Protein AF-A0A1B6JGE8-F1 (afdb_monomer_lite)

Organism: NCBI:txid320908

InterPro domains:
  IPR001478 PDZ domain [PF00595] (40-117)
  IPR001478 PDZ domain [PF00595] (139-219)
  IPR001478 PDZ domain [PS50106] (39-121)
  IPR001478 PDZ domain [PS50106] (138-220)
  IPR001478 PDZ domain [SM00228] (48-121)
  IPR001478 PDZ domain [SM00228] (146-220)
  IPR036034 PDZ superfamily [G3DSA:2.30.42.10] (29-122)
  IPR036034 PDZ superfamily [G3DSA:2.30.42.10] (123-220)
  IPR036034 PDZ superfamily [SSF50156] (35-120)
  IPR036034 PDZ superfamily [SSF50156] (131-219)
  IPR051342 PDZ domain-containing scaffold protein [PTHR19964] (1-126)

Radius of gyration: 23.62 Å; chains: 1; bounding box: 54×42×68 Å

Secondary structure (DSSP, 8-state):
-HHHHHHHHHTS-S---------TTSHHHHHHHTEEEEEEEEEEPTT---SEEEEE-TTSS-EEEEEE-TTSHHHHH----TT-EEEEETTEE-TT--HHHHHHHHHH--EEEEEEEEEEPP-------S--SSSEEEEEEE-BTTBSSEEEEEEEEETTEEEEEEEEEE-TTSHHHHTT--TTPEEEEETTEE-TT-BHHHHHHHHHH--SEEEEEEE-

Foldseek 3Di:
DVVVVVVVVVPDPPDDDDDDPDPPPPVPPVQQVQWDKDKDKFFADPPDAQQWDWDADPPFFWIFTQDGHCVGRRNVVVPHAGGKTFQDKPPHGRRRPDPVVVVVRRVPDHGIIMTMITDGDDPDDDDDDDDPRDQKDKFKFFADPVGQQWDWDAADPGPVHHDAIFTQDGHCPGRCVVRPHDGGKGWQDKPNHGRHRGGPVRNVVSSVPDHGMIMTIIHD

pLDDT: mean 77.88, std 16.04, range [32.09, 95.25]

Structure (mmCIF, N/CA/C/O backbone):
data_AF-A0A1B6JGE8-F1
#
_entry.id   AF-A0A1B6JGE8-F1
#
loop_
_atom_site.group_PDB
_atom_site.id
_atom_site.type_symbol
_atom_site.label_atom_id
_atom_site.label_alt_id
_atom_site.label_comp_id
_atom_site.label_asym_id
_atom_site.label_entity_id
_atom_site.label_seq_id
_atom_site.pdbx_PDB_ins_code
_atom_site.Cartn_x
_atom_site.Cartn_y
_atom_site.Cartn_z
_atom_site.occupancy
_atom_site.B_iso_or_equiv
_atom_site.auth_seq_id
_atom_site.auth_comp_id
_atom_site.auth_asym_id
_atom_site.auth_atom_id
_atom_site.pdbx_PDB_model_num
ATOM 1 N N . THR A 1 1 ? 14.316 -10.395 33.442 1.00 53.94 1 THR A N 1
ATOM 2 C CA . THR A 1 1 ? 12.848 -10.277 33.586 1.00 53.94 1 THR A CA 1
ATOM 3 C C . THR A 1 1 ? 12.482 -8.812 33.702 1.00 53.94 1 THR A C 1
ATOM 5 O O . THR A 1 1 ? 13.265 -8.050 34.264 1.00 53.94 1 THR A O 1
ATOM 8 N N . HIS A 1 2 ? 11.328 -8.410 33.166 1.00 60.94 2 HIS A N 1
ATOM 9 C CA . HIS A 1 2 ? 10.888 -7.008 33.121 1.00 60.94 2 HIS A CA 1
ATOM 10 C C . HIS A 1 2 ? 10.944 -6.328 34.507 1.00 60.94 2 HIS A C 1
ATOM 12 O O . HIS A 1 2 ? 11.445 -5.216 34.651 1.00 60.94 2 HIS A O 1
ATOM 18 N N . SER A 1 3 ? 10.567 -7.063 35.556 1.00 59.81 3 SER A N 1
ATOM 19 C CA . SER A 1 3 ? 10.553 -6.604 36.950 1.00 59.81 3 SER A CA 1
ATOM 20 C C . SER A 1 3 ? 11.944 -6.314 37.535 1.00 59.81 3 SER A C 1
ATOM 22 O O . SER A 1 3 ? 12.092 -5.372 38.310 1.00 59.81 3 SER A O 1
ATOM 24 N N . LYS A 1 4 ? 12.988 -7.065 37.147 1.00 65.75 4 LYS A N 1
ATOM 25 C CA . LYS A 1 4 ? 14.370 -6.813 37.609 1.00 65.75 4 LYS A CA 1
ATOM 26 C C . LYS A 1 4 ? 14.999 -5.597 36.919 1.00 65.75 4 LYS A C 1
ATOM 28 O O . LYS A 1 4 ? 15.737 -4.856 37.559 1.00 65.75 4 LYS A O 1
ATOM 33 N N . ALA A 1 5 ? 14.678 -5.370 35.644 1.00 61.69 5 ALA A N 1
ATOM 34 C CA . ALA A 1 5 ? 15.184 -4.226 34.885 1.00 61.69 5 ALA A CA 1
ATOM 35 C C . ALA A 1 5 ? 14.628 -2.896 35.419 1.00 61.69 5 ALA A C 1
ATOM 37 O O . ALA A 1 5 ? 15.371 -1.934 35.594 1.00 61.69 5 ALA A O 1
ATOM 38 N N . LEU A 1 6 ? 13.337 -2.869 35.763 1.00 66.81 6 LEU A N 1
ATOM 39 C CA . LEU A 1 6 ? 12.691 -1.683 36.325 1.00 66.81 6 LEU A CA 1
ATOM 40 C C . LEU A 1 6 ? 13.237 -1.327 37.719 1.00 66.81 6 LEU A C 1
ATOM 42 O O . LEU A 1 6 ? 13.432 -0.153 38.029 1.00 66.81 6 LEU A O 1
ATOM 46 N N . ALA A 1 7 ? 13.513 -2.339 38.550 1.00 70.06 7 ALA A N 1
ATOM 47 C CA . ALA A 1 7 ? 14.115 -2.147 39.868 1.00 70.06 7 ALA A CA 1
ATOM 48 C C . ALA A 1 7 ? 15.543 -1.581 39.774 1.00 70.06 7 ALA A C 1
ATOM 50 O O . ALA A 1 7 ? 15.890 -0.683 40.536 1.00 70.06 7 ALA A O 1
ATOM 51 N N . ALA A 1 8 ? 16.337 -2.047 38.805 1.00 67.56 8 ALA A N 1
ATOM 52 C CA . ALA A 1 8 ? 17.687 -1.542 38.570 1.00 67.56 8 ALA A CA 1
ATOM 53 C C . ALA A 1 8 ? 17.689 -0.071 38.114 1.00 67.56 8 ALA A C 1
ATOM 55 O O . ALA A 1 8 ? 18.476 0.722 38.621 1.00 67.56 8 ALA A O 1
ATOM 56 N N . LEU A 1 9 ? 16.761 0.320 37.231 1.00 68.56 9 LEU A N 1
ATOM 57 C CA . LEU A 1 9 ? 16.632 1.704 36.747 1.00 68.56 9 LEU A CA 1
ATOM 58 C C . LEU A 1 9 ? 16.188 2.692 37.836 1.00 68.56 9 LEU A C 1
ATOM 60 O O . LEU A 1 9 ? 16.539 3.868 37.791 1.00 68.56 9 LEU A O 1
ATOM 64 N N . ARG A 1 10 ? 15.432 2.224 38.836 1.00 73.69 10 ARG A N 1
ATOM 65 C CA . ARG A 1 10 ? 15.024 3.048 39.986 1.00 73.69 10 ARG A CA 1
ATOM 66 C C . ARG A 1 10 ? 16.158 3.309 40.980 1.00 73.69 10 ARG A C 1
ATOM 68 O O . ARG A 1 10 ? 16.040 4.232 41.776 1.00 73.69 10 ARG A O 1
ATOM 75 N N . GLN A 1 11 ? 17.224 2.507 40.950 1.00 74.00 11 GLN A N 1
ATOM 76 C CA . GLN A 1 11 ? 18.366 2.620 41.867 1.00 74.00 11 GLN A CA 1
ATOM 77 C C . GLN A 1 11 ? 19.588 3.302 41.235 1.00 74.00 11 GLN A C 1
ATOM 79 O O . GLN A 1 11 ? 20.605 3.481 41.902 1.00 74.00 11 GLN A O 1
ATOM 84 N N . THR A 1 12 ? 19.518 3.693 39.962 1.00 57.28 12 THR A N 1
ATOM 85 C CA . THR A 1 12 ? 20.641 4.339 39.277 1.00 57.28 12 THR A CA 1
ATOM 86 C C . THR A 1 12 ? 20.670 5.860 39.477 1.00 57.28 12 THR A C 1
ATOM 88 O O . THR A 1 12 ? 19.616 6.498 39.469 1.00 57.28 12 THR A O 1
ATOM 91 N N . PRO A 1 13 ? 21.865 6.470 39.609 1.00 70.12 13 PRO A N 1
ATOM 92 C CA . PRO A 1 13 ? 22.012 7.922 39.668 1.00 70.12 13 PRO A CA 1
ATOM 93 C C . PRO A 1 13 ? 21.584 8.583 38.347 1.00 70.12 13 PRO A C 1
ATOM 95 O O . PRO A 1 13 ? 21.507 7.933 37.307 1.00 70.12 13 PRO A O 1
ATOM 98 N N . ALA A 1 14 ? 21.365 9.902 38.368 1.00 66.19 14 ALA A N 1
ATOM 99 C CA . ALA A 1 14 ? 20.808 10.678 37.249 1.00 66.19 14 ALA A CA 1
ATOM 100 C C . ALA A 1 14 ? 21.583 10.588 35.913 1.00 66.19 14 ALA A C 1
ATOM 102 O O . ALA A 1 14 ? 21.073 11.008 34.877 1.00 66.19 14 ALA A O 1
ATOM 103 N N . LYS A 1 15 ? 22.809 10.051 35.914 1.00 46.09 15 LYS A N 1
ATOM 104 C CA . LYS A 1 15 ? 23.598 9.777 34.708 1.00 46.09 15 LYS A CA 1
ATOM 105 C C . LYS A 1 15 ? 24.016 8.311 34.689 1.00 46.09 15 LYS A C 1
ATOM 107 O O . LYS A 1 15 ? 24.770 7.869 35.553 1.00 46.09 15 LYS A O 1
ATOM 112 N N . VAL A 1 16 ? 23.563 7.586 33.669 1.00 66.12 16 VAL A N 1
ATOM 113 C CA . VAL A 1 16 ? 23.874 6.168 33.458 1.00 66.12 16 VAL A CA 1
ATOM 114 C C . VAL A 1 16 ? 24.552 6.003 32.106 1.00 66.12 16 VAL A C 1
ATOM 116 O O . VAL A 1 16 ? 24.084 6.532 31.099 1.00 66.12 16 VAL A O 1
ATOM 119 N N . LYS A 1 17 ? 25.657 5.256 32.071 1.00 51.69 17 LYS A N 1
ATOM 120 C CA . LYS A 1 17 ? 26.325 4.865 30.828 1.00 51.69 17 LYS A CA 1
ATOM 121 C C . LYS A 1 17 ? 25.759 3.516 30.387 1.00 51.69 17 LYS A C 1
ATOM 123 O O . LYS A 1 17 ? 26.137 2.485 30.933 1.00 51.69 17 LYS A O 1
ATOM 128 N N . MET A 1 18 ? 24.825 3.529 29.437 1.00 54.34 18 MET A N 1
ATOM 129 C CA . MET A 1 18 ? 24.300 2.300 28.836 1.00 54.34 18 MET A CA 1
ATOM 130 C C . MET A 1 18 ? 25.168 1.861 27.658 1.00 54.34 18 MET A C 1
ATOM 132 O O . MET A 1 18 ? 25.441 2.644 26.751 1.00 54.34 18 MET A O 1
ATOM 136 N N . VAL A 1 19 ? 25.562 0.589 27.663 1.00 51.12 19 VAL A N 1
ATOM 137 C CA . VAL A 1 19 ? 26.140 -0.089 26.501 1.00 51.12 19 VAL A CA 1
ATOM 138 C C . VAL A 1 19 ? 25.013 -0.879 25.853 1.00 51.12 19 VAL A C 1
ATOM 140 O O . VAL A 1 19 ? 24.564 -1.890 26.388 1.00 51.12 19 VAL A O 1
ATOM 143 N N . VAL A 1 20 ? 24.513 -0.379 24.725 1.00 58.69 20 VAL A N 1
ATOM 144 C CA . VAL A 1 20 ? 23.512 -1.090 23.927 1.00 58.69 20 VAL A CA 1
ATOM 145 C C . VAL A 1 20 ? 24.257 -2.081 23.042 1.00 58.69 20 VAL A C 1
ATOM 147 O O . VAL A 1 20 ? 24.809 -1.699 22.013 1.00 58.69 20 VAL A O 1
ATOM 150 N N . LEU A 1 21 ? 24.289 -3.347 23.455 1.00 42.44 21 LEU A N 1
ATOM 151 C CA . LEU A 1 21 ? 24.678 -4.452 22.583 1.00 42.44 21 LEU A CA 1
ATOM 152 C C . LEU A 1 21 ? 23.560 -4.648 21.557 1.00 42.44 21 LEU A C 1
ATOM 154 O O . LEU A 1 21 ? 22.501 -5.187 21.875 1.00 42.44 21 LEU A O 1
ATOM 158 N N . ARG A 1 22 ? 23.779 -4.143 20.342 1.00 50.03 22 ARG A N 1
ATOM 159 C CA . ARG A 1 22 ? 22.967 -4.510 19.184 1.00 50.03 22 ARG A CA 1
ATOM 160 C C . ARG A 1 22 ? 23.601 -5.749 18.591 1.00 50.03 22 ARG A C 1
ATOM 162 O O . ARG A 1 22 ? 24.739 -5.705 18.139 1.00 50.03 22 ARG A O 1
ATOM 169 N N . ASP A 1 23 ? 22.873 -6.847 18.655 1.00 41.19 23 ASP A N 1
ATOM 170 C CA . ASP A 1 23 ? 23.239 -8.049 17.934 1.00 41.19 23 ASP A CA 1
ATOM 171 C C . ASP A 1 23 ? 22.874 -7.829 16.460 1.00 41.19 23 ASP A C 1
ATOM 173 O O . ASP A 1 23 ? 21.707 -7.925 16.076 1.00 41.19 23 ASP A O 1
ATOM 177 N N . GLU A 1 24 ? 23.849 -7.425 15.643 1.00 46.41 24 GLU A N 1
ATOM 178 C CA . GLU A 1 24 ? 23.640 -7.165 14.210 1.00 46.41 24 GLU A CA 1
ATOM 179 C C . GLU A 1 24 ? 23.421 -8.458 13.393 1.00 46.41 24 GLU A C 1
ATOM 181 O O . GLU A 1 24 ? 23.182 -8.391 12.191 1.00 46.41 24 GLU A O 1
ATOM 186 N N . GLY A 1 25 ? 23.437 -9.639 14.030 1.00 37.03 25 GLY A N 1
ATOM 187 C CA . GLY A 1 25 ? 23.306 -10.939 13.363 1.00 37.03 25 GLY A CA 1
ATOM 188 C C . GLY A 1 25 ? 21.910 -11.577 13.350 1.00 37.03 25 GLY A C 1
ATOM 189 O O . GLY A 1 25 ? 21.714 -12.560 12.642 1.00 37.03 25 GLY A O 1
ATOM 190 N N . VAL A 1 26 ? 20.923 -11.067 14.101 1.00 40.72 26 VAL A N 1
ATOM 191 C CA . VAL A 1 26 ? 19.652 -11.803 14.341 1.00 40.72 26 VAL A CA 1
ATOM 192 C C . VAL A 1 26 ? 18.458 -11.273 13.529 1.00 40.72 26 VAL A C 1
ATOM 194 O O . VAL A 1 26 ? 17.380 -11.868 13.548 1.00 40.72 26 VAL A O 1
ATOM 197 N N . VAL A 1 27 ? 18.624 -10.187 12.767 1.00 43.84 27 VAL A N 1
ATOM 198 C CA . VAL A 1 27 ? 17.518 -9.617 11.974 1.00 43.84 27 VAL A CA 1
ATOM 199 C C . VAL A 1 27 ? 17.301 -10.363 10.648 1.00 43.84 27 VAL A C 1
ATOM 201 O O . VAL A 1 27 ? 16.153 -10.532 10.254 1.00 43.84 27 VAL A O 1
ATOM 204 N N . SER A 1 28 ? 18.342 -10.891 9.988 1.00 45.75 28 SER A N 1
ATOM 205 C CA . SER A 1 28 ? 18.167 -11.487 8.647 1.00 45.75 28 SER A CA 1
ATOM 206 C C . SER A 1 28 ? 17.596 -12.913 8.649 1.00 45.75 28 SER A C 1
ATOM 208 O O . SER A 1 28 ? 16.862 -13.271 7.732 1.00 45.75 28 SER A O 1
ATOM 210 N N . GLY A 1 29 ? 17.869 -13.720 9.681 1.00 42.78 29 GLY A N 1
ATOM 211 C CA . GLY A 1 29 ? 17.443 -15.128 9.717 1.00 42.78 29 GLY A CA 1
ATOM 212 C C . GLY A 1 29 ? 15.940 -15.332 9.941 1.00 42.78 29 GLY A C 1
ATOM 213 O O . GLY A 1 29 ? 15.358 -16.266 9.403 1.00 42.78 29 GLY A O 1
ATOM 214 N N . LYS A 1 30 ? 15.284 -14.435 10.689 1.00 47.25 30 LYS A N 1
ATOM 215 C CA . LYS A 1 30 ? 13.844 -14.551 10.985 1.00 47.25 30 LYS A CA 1
ATOM 216 C C . LYS A 1 30 ? 12.950 -14.136 9.817 1.00 47.25 30 LYS A C 1
ATOM 218 O O . LYS A 1 30 ? 11.818 -14.597 9.737 1.00 47.25 30 LYS A O 1
ATOM 223 N N . GLU A 1 31 ? 13.430 -13.264 8.932 1.00 50.84 31 GLU A N 1
ATOM 224 C CA . GLU A 1 31 ? 12.660 -12.814 7.768 1.00 50.84 31 GLU A CA 1
ATOM 225 C C . GLU A 1 31 ? 12.638 -13.875 6.653 1.00 50.84 31 GLU A C 1
ATOM 227 O O . GLU A 1 31 ? 11.588 -14.076 6.050 1.00 50.84 31 GLU A O 1
ATOM 232 N N . GLU A 1 32 ? 13.730 -14.619 6.423 1.00 51.19 32 GLU A N 1
ATOM 233 C CA . GLU A 1 32 ? 13.754 -15.701 5.419 1.00 51.19 32 GLU A CA 1
ATOM 234 C C . GLU A 1 32 ? 12.855 -16.891 5.790 1.00 51.19 32 GLU A C 1
ATOM 236 O O . GLU A 1 32 ? 12.255 -17.495 4.905 1.00 51.19 32 GLU A O 1
ATOM 241 N N . GLU A 1 33 ? 12.698 -17.213 7.078 1.00 55.34 33 GLU A N 1
ATOM 242 C CA . GLU A 1 33 ? 11.792 -18.288 7.524 1.00 55.34 33 GLU A CA 1
ATOM 243 C C . GLU A 1 33 ? 10.313 -17.968 7.239 1.00 55.34 33 GLU A C 1
ATOM 245 O O . GLU A 1 33 ? 9.505 -18.865 6.961 1.00 55.34 33 GLU A O 1
ATOM 250 N N . LEU A 1 34 ? 9.971 -16.678 7.256 1.00 64.00 34 LEU A N 1
ATOM 251 C CA . LEU A 1 34 ? 8.634 -16.153 6.982 1.00 64.00 34 LEU A CA 1
ATOM 252 C C . LEU A 1 34 ? 8.374 -15.930 5.488 1.00 64.00 34 LEU A C 1
ATOM 254 O O . LEU A 1 34 ? 7.259 -15.561 5.127 1.00 64.00 34 LEU A O 1
ATOM 258 N N . MET A 1 35 ? 9.365 -16.141 4.619 1.00 72.19 35 MET A N 1
ATOM 259 C CA . MET A 1 35 ? 9.207 -16.004 3.175 1.00 72.19 35 MET A CA 1
ATOM 260 C C . MET A 1 35 ? 9.105 -17.364 2.488 1.00 72.19 35 MET A C 1
ATOM 262 O O . MET A 1 35 ? 9.797 -18.323 2.832 1.00 72.19 35 MET A O 1
ATOM 266 N N . ASP A 1 36 ? 8.257 -17.429 1.472 1.00 81.81 36 ASP A N 1
ATOM 267 C CA . ASP A 1 36 ? 8.361 -18.417 0.415 1.00 81.81 36 ASP A CA 1
ATOM 268 C C . ASP A 1 36 ? 9.426 -17.946 -0.567 1.00 81.81 36 ASP A C 1
ATOM 270 O O . ASP A 1 36 ? 9.305 -16.909 -1.229 1.00 81.81 36 ASP A O 1
ATOM 274 N N . ILE A 1 37 ? 10.514 -18.708 -0.614 1.00 86.31 37 ILE A N 1
ATOM 275 C CA . ILE A 1 37 ? 11.652 -18.439 -1.479 1.00 86.31 37 ILE A CA 1
ATOM 276 C C . ILE A 1 37 ? 11.429 -19.145 -2.811 1.00 86.31 37 ILE A C 1
ATOM 278 O O . ILE A 1 37 ? 11.180 -20.350 -2.845 1.00 86.31 37 ILE A O 1
ATOM 282 N N . MET A 1 38 ? 11.581 -18.412 -3.910 1.00 88.88 38 MET A N 1
ATOM 283 C CA . MET A 1 38 ? 11.531 -18.981 -5.254 1.00 88.88 38 MET A CA 1
ATOM 284 C C . MET A 1 38 ? 12.723 -18.546 -6.094 1.00 88.88 38 MET A C 1
ATOM 286 O O . MET A 1 38 ? 13.249 -17.442 -5.943 1.00 88.88 38 MET A O 1
ATOM 290 N N . GLU A 1 39 ? 13.122 -19.414 -7.017 1.00 92.38 39 GLU A N 1
ATOM 291 C CA . GLU A 1 39 ? 14.104 -19.097 -8.045 1.00 92.38 39 GLU A CA 1
ATOM 292 C C . GLU A 1 39 ? 13.440 -19.106 -9.417 1.00 92.38 39 GLU A C 1
ATOM 294 O O . GLU A 1 39 ? 12.697 -20.022 -9.784 1.00 92.38 39 GLU A O 1
ATOM 299 N N . VAL A 1 40 ? 13.703 -18.052 -10.178 1.00 92.25 40 VAL A N 1
ATOM 300 C CA . VAL A 1 40 ? 13.170 -17.858 -11.522 1.00 92.25 40 VAL A CA 1
ATOM 301 C C . VAL A 1 40 ? 14.309 -17.594 -12.487 1.00 92.25 40 VAL A C 1
ATOM 303 O O . VAL A 1 40 ? 15.353 -17.052 -12.127 1.00 92.25 40 VAL A O 1
ATOM 306 N N . GLU A 1 41 ? 14.097 -17.970 -13.737 1.00 94.56 41 GLU A N 1
ATOM 307 C CA . GLU A 1 41 ? 15.054 -17.750 -14.804 1.00 94.56 41 GLU A CA 1
ATOM 308 C C . GLU A 1 41 ? 14.357 -17.021 -15.943 1.00 94.56 41 GLU A C 1
ATOM 310 O O . GLU A 1 41 ? 13.400 -17.524 -16.527 1.00 94.56 41 GLU A O 1
ATOM 315 N N . LEU A 1 42 ? 14.841 -15.825 -16.255 1.00 91.69 42 LEU A N 1
ATOM 316 C CA . LEU A 1 42 ? 14.280 -14.962 -17.282 1.00 91.69 42 LEU A CA 1
ATOM 317 C C . LEU A 1 42 ? 15.300 -14.757 -18.396 1.00 91.69 42 LEU A C 1
ATOM 319 O O . LEU A 1 42 ? 16.481 -14.538 -18.145 1.00 91.69 42 LEU A O 1
ATOM 323 N N . THR A 1 43 ? 14.846 -14.760 -19.648 1.00 92.12 43 THR A N 1
ATOM 324 C CA . THR A 1 43 ? 15.710 -14.408 -20.785 1.00 92.12 43 THR A CA 1
ATOM 325 C C . THR A 1 43 ? 15.514 -12.943 -21.157 1.00 92.12 43 THR A C 1
ATOM 327 O O . THR A 1 43 ? 14.497 -12.552 -21.740 1.00 92.12 43 THR A O 1
ATOM 330 N N . LYS A 1 44 ? 16.501 -12.107 -20.831 1.00 88.69 44 LYS A N 1
ATOM 331 C CA . LYS A 1 44 ? 16.519 -10.690 -21.198 1.00 88.69 44 LYS A CA 1
ATOM 332 C C . LYS A 1 44 ? 16.814 -10.548 -22.689 1.00 88.69 44 LYS A C 1
ATOM 334 O O . LYS A 1 44 ? 17.884 -10.924 -23.169 1.00 88.69 44 LYS A O 1
ATOM 339 N N . LYS A 1 45 ? 15.854 -9.987 -23.425 1.00 85.94 45 LYS A N 1
ATOM 340 C CA . LYS A 1 45 ? 15.989 -9.732 -24.864 1.00 85.94 45 LYS A CA 1
ATOM 341 C C . LYS A 1 45 ? 16.909 -8.520 -25.101 1.00 85.94 45 LYS A C 1
ATOM 343 O O . LYS A 1 45 ? 16.793 -7.542 -24.360 1.00 85.94 45 LYS A O 1
ATOM 348 N N . PRO A 1 46 ? 17.783 -8.534 -26.125 1.00 84.38 46 PRO A N 1
ATOM 349 C CA . PRO A 1 46 ? 18.630 -7.387 -26.455 1.00 84.38 46 PRO A CA 1
ATOM 350 C C . PRO A 1 46 ? 17.812 -6.101 -26.621 1.00 84.38 46 PRO A C 1
ATOM 352 O O . PRO A 1 46 ? 16.750 -6.112 -27.242 1.00 84.38 46 PRO A O 1
ATOM 355 N N . GLY A 1 47 ? 18.279 -5.000 -26.028 1.00 80.44 47 GLY A N 1
ATOM 356 C CA . GLY A 1 47 ? 17.598 -3.699 -26.082 1.00 80.44 47 GLY A CA 1
ATOM 357 C C . GLY A 1 47 ? 16.290 -3.601 -25.284 1.00 80.44 47 GLY A C 1
ATOM 358 O O . GLY A 1 47 ? 15.687 -2.531 -25.258 1.00 80.44 47 GLY A O 1
ATOM 359 N N . LYS A 1 48 ? 15.846 -4.672 -24.610 1.00 83.06 48 LYS A N 1
ATOM 360 C CA . LYS A 1 48 ? 14.672 -4.656 -23.727 1.00 83.06 48 LYS A CA 1
ATOM 361 C C . LYS A 1 48 ? 15.063 -4.942 -22.276 1.00 83.06 48 LYS A C 1
ATOM 363 O O . LYS A 1 48 ? 15.995 -5.690 -21.985 1.00 83.06 48 LYS A O 1
ATOM 368 N N . GLY A 1 49 ? 14.332 -4.327 -21.350 1.00 86.06 49 GLY A N 1
ATOM 369 C CA . GLY A 1 49 ? 14.404 -4.671 -19.932 1.00 86.06 49 GLY A CA 1
ATOM 370 C C . GLY A 1 49 ? 13.736 -6.017 -19.639 1.00 86.06 49 GLY A C 1
ATOM 371 O O . GLY A 1 49 ? 13.118 -6.627 -20.510 1.00 86.06 49 GLY A O 1
ATOM 372 N N . LEU A 1 50 ? 13.810 -6.454 -18.383 1.00 87.62 50 LEU A N 1
ATOM 373 C CA . LEU A 1 50 ? 13.103 -7.651 -17.912 1.00 87.62 50 LEU A CA 1
ATOM 374 C C . LEU A 1 50 ? 11.580 -7.444 -17.816 1.00 87.62 50 LEU A C 1
ATOM 376 O O . LEU A 1 50 ? 10.847 -8.414 -17.678 1.00 87.62 50 LEU A O 1
ATOM 380 N N . GLY A 1 51 ? 11.090 -6.206 -17.945 1.00 88.06 51 GLY A N 1
ATOM 381 C CA . GLY A 1 51 ? 9.665 -5.893 -17.817 1.00 88.06 51 GLY A CA 1
ATOM 382 C C . GLY A 1 51 ? 9.199 -5.881 -16.364 1.00 88.06 51 GLY A C 1
ATOM 383 O O . GLY A 1 51 ? 8.105 -6.345 -16.077 1.00 88.06 51 GLY A O 1
ATOM 384 N N . LEU A 1 52 ? 10.041 -5.386 -15.459 1.00 89.38 52 LEU A N 1
ATOM 385 C CA . LEU A 1 52 ? 9.728 -5.190 -14.049 1.00 89.38 52 LEU A CA 1
ATOM 386 C C . LEU A 1 52 ? 10.260 -3.832 -13.589 1.00 89.38 52 LEU A C 1
ATOM 388 O O . LEU A 1 52 ? 11.273 -3.353 -14.113 1.00 89.38 52 LEU A O 1
ATOM 392 N N . SER A 1 53 ? 9.583 -3.244 -12.612 1.00 87.06 53 SER A N 1
ATOM 393 C CA . SER A 1 53 ? 10.008 -2.044 -11.897 1.00 87.06 53 SER A CA 1
ATOM 394 C C . SER A 1 53 ? 10.431 -2.425 -10.485 1.00 87.06 53 SER A C 1
ATOM 396 O O . SER A 1 53 ? 9.855 -3.333 -9.886 1.00 87.06 53 SER A O 1
ATOM 398 N N . ILE A 1 54 ? 11.437 -1.730 -9.953 1.00 86.81 54 ILE A N 1
ATOM 399 C CA . ILE A 1 54 ? 11.939 -1.961 -8.597 1.00 86.81 54 ILE A CA 1
ATOM 400 C C . ILE A 1 54 ? 11.822 -0.706 -7.740 1.00 86.81 54 ILE A C 1
ATOM 402 O O . ILE A 1 54 ? 11.854 0.418 -8.245 1.00 86.81 54 ILE A O 1
ATOM 406 N N . VAL A 1 55 ? 11.743 -0.917 -6.435 1.00 85.75 55 VAL A N 1
ATOM 407 C CA . VAL A 1 55 ? 11.681 0.121 -5.408 1.00 85.75 55 VAL A CA 1
ATOM 408 C C . VAL A 1 55 ? 12.498 -0.321 -4.196 1.00 85.75 55 VAL A C 1
ATOM 410 O O . VAL A 1 55 ? 12.420 -1.477 -3.778 1.00 85.75 55 VAL A O 1
ATOM 413 N N . GLY A 1 56 ? 13.283 0.596 -3.631 1.00 79.56 56 GLY A N 1
ATOM 414 C CA . GLY A 1 56 ? 13.910 0.406 -2.322 1.00 79.56 56 GLY A CA 1
ATOM 415 C C . GLY A 1 56 ? 12.965 0.771 -1.173 1.00 79.56 56 GLY A C 1
ATOM 416 O O . GLY A 1 56 ? 12.105 1.647 -1.309 1.00 79.56 56 GLY A O 1
ATOM 417 N N . ARG A 1 57 ? 13.118 0.130 -0.008 1.00 70.94 57 ARG A N 1
ATOM 418 C CA . ARG A 1 57 ? 12.399 0.556 1.208 1.00 70.94 57 ARG A CA 1
ATOM 419 C C . ARG A 1 57 ? 12.861 1.951 1.647 1.00 70.94 57 ARG A C 1
ATOM 421 O O . ARG A 1 57 ? 14.049 2.239 1.702 1.00 70.94 57 ARG A O 1
ATOM 428 N N . LYS A 1 58 ? 11.909 2.807 2.047 1.00 54.28 58 LYS A N 1
ATOM 429 C CA . LYS A 1 58 ? 12.194 4.185 2.507 1.00 54.28 58 LYS A CA 1
ATOM 430 C C . LYS A 1 58 ? 13.072 4.247 3.765 1.00 54.28 58 LYS A C 1
ATOM 432 O O . LYS A 1 58 ? 13.838 5.188 3.910 1.00 54.28 58 LYS A O 1
ATOM 437 N N . ASN A 1 59 ? 12.945 3.265 4.662 1.00 53.81 59 ASN A N 1
ATOM 438 C CA . ASN A 1 59 ? 13.571 3.269 5.992 1.00 53.81 59 ASN A CA 1
ATOM 439 C C . ASN A 1 59 ? 14.347 1.972 6.291 1.00 53.81 59 ASN A C 1
ATOM 441 O O . ASN A 1 59 ? 14.404 1.541 7.442 1.00 53.81 59 ASN A O 1
ATOM 445 N N . GLY A 1 60 ? 14.904 1.308 5.277 1.00 59.81 60 GLY A N 1
ATOM 446 C CA . GLY A 1 60 ? 15.683 0.095 5.506 1.00 59.81 60 GLY A CA 1
ATOM 447 C C . GLY A 1 60 ? 16.235 -0.541 4.233 1.00 59.81 60 GLY A C 1
ATOM 448 O O . GLY A 1 60 ? 15.843 -0.141 3.137 1.00 59.81 60 GLY A O 1
ATOM 449 N N . PRO A 1 61 ? 17.136 -1.524 4.381 1.00 64.12 61 PRO A N 1
ATOM 450 C CA . PRO A 1 61 ? 17.643 -2.316 3.267 1.00 64.12 61 PRO A CA 1
ATOM 451 C C . PRO A 1 61 ? 16.532 -3.102 2.555 1.00 64.12 61 PRO A C 1
ATOM 453 O O . PRO A 1 61 ? 15.513 -3.451 3.160 1.00 64.12 61 PRO A O 1
ATOM 456 N N . GLY A 1 62 ? 16.752 -3.408 1.275 1.00 79.94 62 GLY A N 1
ATOM 457 C CA . GLY A 1 62 ? 15.940 -4.356 0.515 1.00 79.94 62 GLY A CA 1
ATOM 458 C C . GLY A 1 62 ? 15.238 -3.756 -0.699 1.00 79.94 62 GLY A C 1
ATOM 459 O O . GLY A 1 62 ? 14.760 -2.616 -0.685 1.00 79.94 62 GLY A O 1
ATOM 460 N N . ILE A 1 63 ? 15.159 -4.578 -1.745 1.00 88.75 63 ILE A N 1
ATOM 461 C CA . ILE A 1 63 ? 14.660 -4.219 -3.070 1.00 88.75 63 ILE A CA 1
ATOM 462 C C . ILE A 1 63 ? 13.442 -5.056 -3.401 1.00 88.75 63 ILE A C 1
ATOM 464 O O . ILE A 1 63 ? 13.484 -6.279 -3.314 1.00 88.75 63 ILE A O 1
ATOM 468 N N . PHE A 1 64 ? 12.372 -4.388 -3.809 1.00 88.69 64 PHE A N 1
ATOM 469 C CA . PHE A 1 64 ? 11.079 -5.007 -4.051 1.00 88.69 64 PHE A CA 1
ATOM 470 C C . PHE A 1 64 ? 10.611 -4.713 -5.466 1.00 88.69 64 PHE A C 1
ATOM 472 O O . PHE A 1 64 ? 10.903 -3.649 -6.018 1.00 88.69 64 PHE A O 1
ATOM 479 N N . ILE A 1 65 ? 9.861 -5.644 -6.043 1.00 87.62 65 ILE A N 1
ATOM 480 C CA . ILE A 1 65 ? 9.175 -5.431 -7.313 1.00 87.62 65 ILE A CA 1
ATOM 481 C C . ILE A 1 65 ? 7.985 -4.497 -7.060 1.00 87.62 65 ILE A C 1
ATOM 483 O O . ILE A 1 65 ? 7.077 -4.834 -6.301 1.00 87.62 65 ILE A O 1
ATOM 487 N N . SER A 1 66 ? 7.983 -3.315 -7.678 1.00 81.69 66 SER A N 1
ATOM 488 C CA . SER A 1 66 ? 6.850 -2.376 -7.616 1.00 81.69 66 SER A CA 1
ATOM 489 C C . SER A 1 66 ? 5.808 -2.635 -8.691 1.00 81.69 66 SER A C 1
ATOM 491 O O . SER A 1 66 ? 4.643 -2.309 -8.484 1.00 81.69 66 SER A O 1
ATOM 493 N N . ASP A 1 67 ? 6.226 -3.179 -9.831 1.00 78.00 67 ASP A N 1
ATOM 494 C CA . ASP A 1 67 ? 5.353 -3.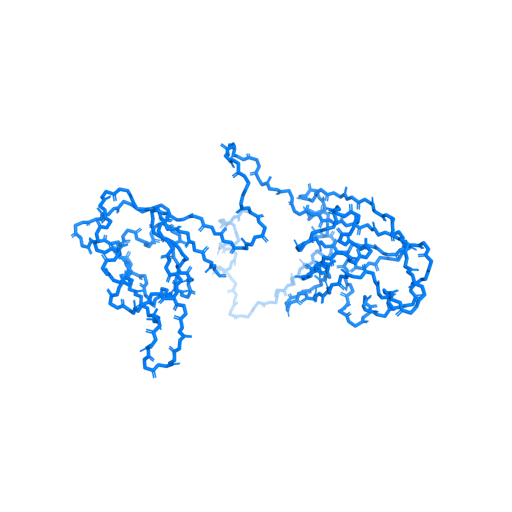432 -10.969 1.00 78.00 67 ASP A CA 1
ATOM 495 C C . ASP A 1 67 ? 5.945 -4.507 -11.886 1.00 78.00 67 ASP A C 1
ATOM 497 O O . ASP A 1 67 ? 7.170 -4.635 -12.003 1.00 78.00 67 ASP A O 1
ATOM 501 N N . VAL A 1 68 ? 5.071 -5.250 -12.560 1.00 80.44 68 VAL A N 1
ATOM 502 C CA . VAL A 1 68 ? 5.429 -6.238 -13.580 1.00 80.44 68 VAL A CA 1
ATOM 503 C C . VAL A 1 68 ? 4.662 -5.903 -14.850 1.00 80.44 68 VAL A C 1
ATOM 505 O O . VAL A 1 68 ? 3.438 -5.965 -14.906 1.00 80.44 68 VAL A O 1
ATOM 508 N N . VAL A 1 69 ? 5.401 -5.573 -15.905 1.00 82.06 69 VAL A N 1
ATOM 509 C CA . VAL A 1 69 ? 4.829 -5.130 -17.174 1.00 82.06 69 VAL A CA 1
ATOM 510 C C . VAL A 1 69 ? 4.156 -6.306 -17.876 1.00 82.06 69 VAL A C 1
ATOM 512 O O . VAL A 1 69 ? 4.817 -7.279 -18.259 1.00 82.06 69 VAL A O 1
ATOM 515 N N . GLN A 1 70 ? 2.848 -6.186 -18.113 1.00 79.06 70 GLN A N 1
ATOM 516 C CA . GLN A 1 70 ? 2.072 -7.158 -18.880 1.00 79.06 70 GLN A CA 1
ATOM 517 C C . GLN A 1 70 ? 2.667 -7.341 -20.287 1.00 79.06 70 GLN A C 1
ATOM 519 O O . GLN A 1 70 ? 2.939 -6.376 -21.001 1.00 79.06 70 GLN A O 1
ATOM 524 N N . GLY A 1 71 ? 2.915 -8.593 -20.684 1.00 79.12 71 GLY A N 1
ATOM 525 C CA . GLY A 1 71 ? 3.574 -8.924 -21.956 1.00 79.12 71 GLY A CA 1
ATOM 526 C C . GLY A 1 71 ? 5.090 -8.656 -21.999 1.00 79.12 71 GLY A C 1
ATOM 527 O O . GLY A 1 71 ? 5.736 -8.925 -23.015 1.00 79.12 71 GLY A O 1
ATOM 528 N N . GLY A 1 72 ? 5.688 -8.153 -20.912 1.00 84.44 72 GLY A N 1
ATOM 529 C CA . GLY A 1 72 ? 7.139 -8.131 -20.710 1.00 84.44 72 GLY A CA 1
ATOM 530 C C . GLY A 1 72 ? 7.699 -9.526 -20.405 1.00 84.44 72 GLY A C 1
ATOM 531 O O . GLY A 1 72 ? 6.939 -10.470 -20.201 1.00 84.44 72 GLY A O 1
ATOM 532 N N . THR A 1 73 ? 9.029 -9.684 -20.353 1.00 86.88 73 THR A N 1
ATOM 533 C CA . THR A 1 73 ? 9.654 -10.990 -20.049 1.00 86.88 73 THR A CA 1
ATOM 534 C C . THR A 1 73 ? 9.186 -11.536 -18.695 1.00 86.88 73 THR A C 1
ATOM 536 O O . THR A 1 73 ? 8.732 -12.673 -18.633 1.00 86.88 73 THR A O 1
ATOM 539 N N . ALA A 1 74 ? 9.233 -10.719 -17.639 1.00 88.69 74 ALA A N 1
ATOM 540 C CA . ALA A 1 74 ? 8.758 -11.084 -16.306 1.00 88.69 74 ALA A CA 1
ATOM 541 C C . ALA A 1 74 ? 7.241 -11.328 -16.272 1.00 88.69 74 ALA A C 1
ATOM 543 O O . ALA A 1 74 ? 6.795 -12.319 -15.705 1.00 88.69 74 ALA A O 1
ATOM 544 N N . GLY A 1 75 ? 6.450 -10.478 -16.937 1.00 80.75 75 GLY A N 1
ATOM 545 C CA . GLY A 1 75 ? 4.994 -10.645 -16.997 1.00 80.75 75 GLY A CA 1
ATOM 546 C C . GLY A 1 75 ? 4.541 -11.878 -17.783 1.00 80.75 75 GLY A C 1
ATOM 547 O O . GLY A 1 75 ? 3.510 -12.453 -17.465 1.00 80.75 75 GLY A O 1
ATOM 548 N N . THR A 1 76 ? 5.311 -12.305 -18.789 1.00 84.06 76 THR A N 1
ATOM 549 C CA . THR A 1 76 ? 5.025 -13.527 -19.565 1.00 84.06 76 THR A CA 1
ATOM 550 C C . THR A 1 76 ? 5.399 -14.792 -18.790 1.00 84.06 76 THR A C 1
ATOM 552 O O . THR A 1 76 ? 4.737 -15.810 -18.950 1.00 84.06 76 THR A O 1
ATOM 555 N N . ASP A 1 77 ? 6.444 -14.737 -17.956 1.00 90.00 77 ASP A N 1
ATOM 556 C CA . ASP A 1 77 ? 6.782 -15.828 -17.031 1.00 90.00 77 ASP A CA 1
ATOM 557 C C . ASP A 1 77 ? 5.697 -16.009 -15.956 1.00 90.00 77 ASP A C 1
ATOM 559 O O . ASP A 1 77 ? 5.351 -17.132 -15.601 1.00 90.00 77 ASP A O 1
ATOM 563 N N . GLY A 1 78 ? 5.124 -14.901 -15.473 1.00 85.12 78 GLY A N 1
ATOM 564 C CA . GLY A 1 78 ? 3.922 -14.890 -14.635 1.00 85.12 78 GLY A CA 1
ATOM 565 C C . GLY A 1 78 ? 4.133 -15.297 -13.173 1.00 85.12 78 GLY A C 1
ATOM 566 O O . GLY A 1 78 ? 3.210 -15.160 -12.374 1.00 85.12 78 GLY A O 1
ATOM 567 N N . ARG A 1 79 ? 5.329 -15.766 -12.788 1.00 86.19 79 ARG A N 1
ATOM 568 C CA . ARG A 1 79 ? 5.630 -16.129 -11.390 1.00 86.19 79 ARG A CA 1
ATOM 569 C C . ARG A 1 79 ? 5.967 -14.921 -10.520 1.00 86.19 79 ARG A C 1
ATOM 571 O O . ARG A 1 79 ? 5.658 -14.925 -9.328 1.00 86.19 79 ARG A O 1
ATOM 578 N N . LEU A 1 80 ? 6.599 -13.908 -11.115 1.00 86.94 80 LEU A N 1
ATOM 579 C CA . LEU A 1 80 ? 7.006 -12.681 -10.432 1.00 86.94 80 LEU A CA 1
ATOM 580 C C . LEU A 1 80 ? 5.788 -11.800 -10.171 1.00 86.94 80 LEU A C 1
ATOM 582 O O . LEU A 1 80 ? 4.991 -11.554 -11.077 1.00 86.94 80 LEU A O 1
ATOM 586 N N . MET A 1 81 ? 5.685 -11.280 -8.955 1.00 82.69 81 MET A N 1
ATOM 587 C CA . MET A 1 81 ? 4.586 -10.422 -8.531 1.00 82.69 81 MET A CA 1
ATOM 588 C C . MET A 1 81 ? 5.105 -9.154 -7.861 1.00 82.69 81 MET A C 1
ATOM 590 O O . MET A 1 81 ? 6.202 -9.106 -7.298 1.00 82.69 81 MET A O 1
ATOM 594 N N . LYS A 1 82 ? 4.284 -8.103 -7.907 1.00 83.06 82 LYS A N 1
ATOM 595 C CA . LYS A 1 82 ? 4.486 -6.910 -7.085 1.00 83.06 82 LYS A CA 1
ATOM 596 C C . LYS A 1 82 ? 4.556 -7.319 -5.611 1.00 83.06 82 LYS A C 1
ATOM 598 O O . LYS A 1 82 ? 3.755 -8.123 -5.149 1.00 83.06 82 LYS A O 1
ATOM 603 N N . GLY A 1 83 ? 5.512 -6.752 -4.882 1.00 81.25 83 GLY A N 1
ATOM 604 C CA . GLY A 1 83 ? 5.769 -7.076 -3.479 1.00 81.25 83 GLY A CA 1
ATOM 605 C C . GLY A 1 83 ? 6.816 -8.169 -3.254 1.00 81.25 83 GLY A C 1
ATOM 606 O O . GLY A 1 83 ? 7.315 -8.270 -2.135 1.00 81.25 83 GLY A O 1
ATOM 607 N N . ASP A 1 84 ? 7.220 -8.919 -4.285 1.00 87.25 84 ASP A N 1
ATOM 608 C CA . ASP A 1 84 ? 8.341 -9.857 -4.164 1.00 87.25 84 ASP A CA 1
ATOM 609 C C . ASP A 1 84 ? 9.641 -9.099 -3.861 1.00 87.25 84 ASP A C 1
ATOM 611 O O . ASP A 1 84 ? 9.967 -8.101 -4.515 1.00 87.25 84 ASP A O 1
ATOM 615 N N . GLN A 1 85 ? 10.405 -9.586 -2.884 1.00 90.62 85 GLN A N 1
ATOM 616 C CA . GLN A 1 85 ? 11.737 -9.081 -2.577 1.00 90.62 85 GLN A CA 1
ATOM 617 C C . GLN A 1 85 ? 12.771 -9.750 -3.478 1.00 90.62 85 GLN A C 1
ATOM 619 O O . GLN A 1 85 ? 12.839 -10.974 -3.550 1.00 90.62 85 GLN A O 1
ATOM 624 N N . ILE A 1 86 ? 13.630 -8.960 -4.115 1.00 93.00 86 ILE A N 1
ATOM 625 C CA . ILE A 1 86 ? 14.775 -9.462 -4.870 1.00 93.00 86 ILE A CA 1
ATOM 626 C C . ILE A 1 86 ? 15.916 -9.728 -3.893 1.00 93.00 86 ILE A C 1
ATOM 628 O O . ILE A 1 86 ? 16.529 -8.802 -3.367 1.00 93.00 86 ILE A O 1
ATOM 632 N N . LEU A 1 87 ? 16.190 -11.009 -3.657 1.00 91.38 87 LEU A N 1
ATOM 633 C CA . LEU A 1 87 ? 17.239 -11.462 -2.747 1.00 91.38 87 LEU A CA 1
ATOM 634 C C . LEU A 1 87 ? 18.568 -11.638 -3.475 1.00 91.38 87 LEU A C 1
ATOM 636 O O . LEU A 1 87 ? 19.610 -11.350 -2.901 1.00 91.38 87 LEU A O 1
ATOM 640 N N . ALA A 1 88 ? 18.547 -12.100 -4.728 1.00 93.75 88 ALA A N 1
ATOM 641 C CA . ALA A 1 88 ? 19.752 -12.207 -5.545 1.00 93.75 88 ALA A CA 1
ATOM 642 C C . ALA A 1 88 ? 19.457 -12.164 -7.050 1.00 93.75 88 ALA A C 1
ATOM 644 O O . ALA A 1 88 ? 18.383 -12.576 -7.495 1.00 93.75 88 ALA A O 1
ATOM 645 N N . VAL A 1 89 ? 20.442 -11.727 -7.838 1.00 95.25 89 VAL A N 1
ATOM 646 C CA . VAL A 1 89 ? 20.433 -11.765 -9.311 1.00 95.25 89 VAL A CA 1
ATOM 647 C C . VAL A 1 89 ? 21.754 -12.354 -9.794 1.00 95.25 89 VAL A C 1
ATOM 649 O O . VAL A 1 89 ? 22.815 -11.859 -9.438 1.00 95.25 89 VAL A O 1
ATOM 652 N N . ASN A 1 90 ? 21.709 -13.408 -10.610 1.00 93.81 90 ASN A N 1
ATOM 653 C CA . ASN A 1 90 ? 22.884 -14.129 -11.119 1.00 93.81 90 ASN A CA 1
ATOM 654 C C . ASN A 1 90 ? 23.873 -14.544 -10.012 1.00 93.81 90 ASN A C 1
ATOM 656 O O . ASN A 1 90 ? 25.086 -14.488 -10.194 1.00 93.81 90 ASN A O 1
ATOM 660 N N . GLY A 1 91 ? 23.346 -14.924 -8.843 1.00 88.50 91 GLY A N 1
ATOM 661 C CA . GLY A 1 91 ? 24.141 -15.279 -7.664 1.00 88.50 91 GLY A CA 1
ATOM 662 C C . GLY A 1 91 ? 24.692 -14.089 -6.868 1.00 88.50 91 GLY A C 1
ATOM 663 O O . GLY A 1 91 ? 25.245 -14.303 -5.793 1.00 88.50 91 GLY A O 1
ATOM 664 N N . GLN A 1 92 ? 24.522 -12.849 -7.337 1.00 91.44 92 GLN A N 1
ATOM 665 C CA . GLN A 1 92 ? 24.873 -11.650 -6.577 1.00 91.44 92 GLN A CA 1
ATOM 666 C C . GLN A 1 92 ? 23.770 -11.322 -5.566 1.00 91.44 92 GLN A C 1
ATOM 668 O O . GLN A 1 92 ? 22.622 -11.117 -5.959 1.00 91.44 92 GLN A O 1
ATOM 673 N N . ASP A 1 93 ? 24.130 -11.265 -4.282 1.00 90.44 93 ASP A N 1
ATOM 674 C CA . ASP A 1 93 ? 23.226 -10.917 -3.179 1.00 90.44 93 ASP A CA 1
ATOM 675 C C . ASP A 1 93 ? 22.782 -9.447 -3.269 1.00 90.44 93 ASP A C 1
ATOM 677 O O . ASP A 1 93 ? 23.603 -8.552 -3.484 1.00 90.44 93 ASP A O 1
ATOM 681 N N . LEU A 1 94 ? 21.477 -9.219 -3.115 1.00 89.62 94 LEU A N 1
ATOM 682 C CA . LEU A 1 94 ? 20.819 -7.912 -3.142 1.00 89.62 94 LEU A CA 1
ATOM 683 C C . LEU A 1 94 ? 19.965 -7.637 -1.893 1.00 89.62 94 LEU A C 1
ATOM 685 O O . LEU A 1 94 ? 19.293 -6.604 -1.832 1.00 89.62 94 LEU A O 1
ATOM 689 N N . LYS A 1 95 ? 19.993 -8.510 -0.875 1.00 84.94 95 LYS A N 1
ATOM 690 C CA . LYS A 1 95 ? 19.169 -8.390 0.346 1.00 84.94 95 LYS A CA 1
ATOM 691 C C . LYS A 1 95 ? 19.281 -7.025 1.017 1.00 84.94 95 LYS A C 1
ATOM 693 O O . LYS A 1 95 ? 18.277 -6.482 1.469 1.00 84.94 95 LYS A O 1
ATOM 698 N N . ASN A 1 96 ? 20.498 -6.482 1.056 1.00 82.38 96 ASN A N 1
ATOM 699 C CA . ASN A 1 96 ? 20.812 -5.208 1.700 1.00 82.38 96 ASN A CA 1
ATOM 700 C C . ASN A 1 96 ? 21.215 -4.097 0.726 1.00 82.38 96 ASN A C 1
ATOM 702 O O . ASN A 1 96 ? 21.707 -3.058 1.159 1.00 82.38 96 ASN A O 1
ATOM 706 N N . SER A 1 97 ? 21.013 -4.310 -0.575 1.00 83.00 97 SER A N 1
ATOM 707 C CA . SER A 1 97 ? 21.412 -3.346 -1.596 1.00 83.00 97 SER A CA 1
ATOM 708 C C . SER A 1 97 ? 20.502 -2.127 -1.643 1.00 83.00 97 SER A C 1
ATOM 710 O O . SER A 1 97 ? 19.313 -2.185 -1.312 1.00 83.00 97 SER A O 1
ATOM 712 N N . THR A 1 98 ? 21.075 -1.021 -2.110 1.00 86.00 98 THR A N 1
ATOM 713 C CA . THR A 1 98 ? 20.323 0.189 -2.467 1.00 86.00 98 THR A CA 1
ATOM 714 C C . THR A 1 98 ? 19.602 0.017 -3.803 1.00 86.00 98 THR A C 1
ATOM 716 O O . THR A 1 98 ? 19.898 -0.888 -4.594 1.00 86.00 98 THR A O 1
ATOM 719 N N . GLN A 1 99 ? 18.625 0.887 -4.073 1.00 85.31 99 GLN A N 1
ATOM 720 C CA . GLN A 1 99 ? 17.875 0.838 -5.328 1.00 85.31 99 GLN A CA 1
ATOM 721 C C . GLN A 1 99 ? 18.792 1.078 -6.529 1.00 85.31 99 GLN A C 1
ATOM 723 O O . GLN A 1 99 ? 18.628 0.442 -7.571 1.00 85.31 99 GLN A O 1
ATOM 728 N N . GLU A 1 100 ? 19.777 1.955 -6.372 1.00 87.75 100 GLU A N 1
ATOM 729 C CA . GLU A 1 100 ? 20.771 2.292 -7.381 1.00 87.75 100 GLU A CA 1
ATOM 730 C C . GLU A 1 100 ? 21.669 1.091 -7.705 1.00 87.75 100 GLU A C 1
ATOM 732 O O . GLU A 1 100 ? 21.862 0.771 -8.882 1.00 87.75 100 GLU A O 1
ATOM 737 N N . GLU A 1 101 ? 22.162 0.386 -6.684 1.00 88.00 101 GLU A N 1
ATOM 738 C CA . GLU A 1 101 ? 22.982 -0.823 -6.840 1.00 88.00 101 GLU A CA 1
ATOM 739 C C . GLU A 1 101 ? 22.213 -1.941 -7.546 1.00 88.00 101 GLU A C 1
ATOM 741 O O . GLU A 1 101 ? 22.685 -2.496 -8.541 1.00 88.00 101 GLU A O 1
ATOM 746 N N . ALA A 1 102 ? 20.995 -2.240 -7.093 1.00 89.50 102 ALA A N 1
ATOM 747 C CA . ALA A 1 102 ? 20.179 -3.276 -7.717 1.00 89.50 102 ALA A CA 1
ATOM 748 C C . ALA A 1 102 ? 19.764 -2.907 -9.147 1.00 89.50 102 ALA A C 1
ATOM 750 O O . ALA A 1 102 ? 19.767 -3.762 -10.039 1.00 89.50 102 ALA A O 1
ATOM 751 N N . ALA A 1 103 ? 19.473 -1.628 -9.408 1.00 88.38 103 ALA A N 1
ATOM 752 C CA . ALA A 1 103 ? 19.215 -1.145 -10.759 1.00 88.38 103 ALA A CA 1
ATOM 753 C C . ALA A 1 103 ? 20.438 -1.334 -11.665 1.00 88.38 103 ALA A C 1
ATOM 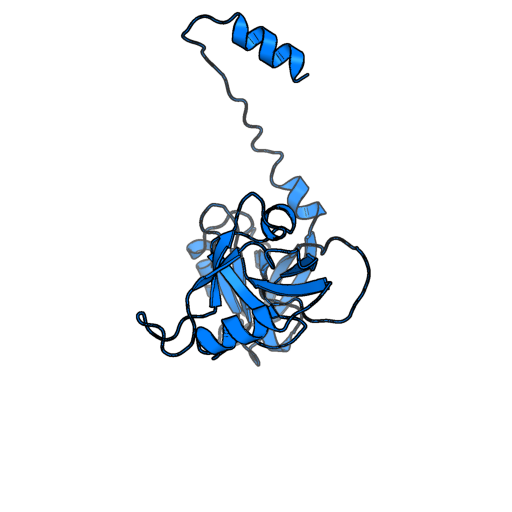755 O O . ALA A 1 103 ? 20.272 -1.700 -12.831 1.00 88.38 103 ALA A O 1
ATOM 756 N N . ALA A 1 104 ? 21.652 -1.104 -11.157 1.00 89.88 104 ALA A N 1
ATOM 757 C CA . ALA A 1 104 ? 22.878 -1.342 -11.910 1.00 89.88 104 ALA A CA 1
ATOM 758 C C . ALA A 1 104 ? 23.036 -2.830 -12.263 1.00 89.88 104 ALA A C 1
ATOM 760 O O . ALA A 1 104 ? 23.223 -3.147 -13.437 1.00 89.88 104 ALA A O 1
ATOM 761 N N . VAL A 1 105 ? 22.853 -3.736 -11.298 1.00 92.56 105 VAL A N 1
ATOM 762 C CA . VAL A 1 105 ? 22.946 -5.196 -11.508 1.00 92.56 105 VAL A CA 1
ATOM 763 C C . VAL A 1 105 ? 21.923 -5.696 -12.537 1.00 92.56 105 VAL A C 1
ATOM 765 O O . VAL A 1 105 ? 22.261 -6.429 -13.466 1.00 92.56 105 VAL A O 1
ATOM 768 N N . LEU A 1 106 ? 20.668 -5.252 -12.448 1.00 88.94 106 LEU A N 1
ATOM 769 C CA . LEU A 1 106 ? 19.621 -5.636 -13.406 1.00 88.94 106 LEU A CA 1
ATOM 770 C C . LEU A 1 106 ? 19.856 -5.047 -14.808 1.00 88.94 106 LEU A C 1
ATOM 772 O O . LEU A 1 106 ? 19.476 -5.651 -15.823 1.00 88.94 106 LEU A O 1
ATOM 776 N N . LYS A 1 107 ? 20.483 -3.867 -14.896 1.00 88.19 107 LYS A N 1
ATOM 777 C CA . LYS A 1 107 ? 20.862 -3.244 -16.172 1.00 88.19 107 LYS A CA 1
ATOM 778 C C . LYS A 1 107 ? 22.000 -4.000 -16.851 1.00 88.19 107 LYS A C 1
ATOM 780 O O . LYS A 1 107 ? 21.884 -4.234 -18.055 1.00 88.19 107 LYS A O 1
ATOM 785 N N . THR A 1 108 ? 23.034 -4.399 -16.110 1.00 88.81 108 THR A N 1
ATOM 786 C CA . THR A 1 108 ? 24.209 -5.109 -16.645 1.00 88.81 108 THR A CA 1
ATOM 787 C C . THR A 1 108 ? 23.939 -6.579 -16.953 1.00 88.81 108 THR A C 1
ATOM 789 O O . THR A 1 108 ? 24.588 -7.135 -17.837 1.00 88.81 108 THR A O 1
ATOM 792 N N . ALA A 1 109 ? 22.953 -7.201 -16.299 1.00 88.62 109 ALA A N 1
ATOM 793 C CA . ALA A 1 109 ? 22.513 -8.552 -16.633 1.00 88.62 109 ALA A CA 1
ATOM 794 C C . ALA A 1 109 ? 22.095 -8.653 -18.113 1.00 88.62 109 ALA A C 1
ATOM 796 O O . ALA A 1 109 ? 21.424 -7.761 -18.642 1.00 88.62 109 ALA A O 1
ATOM 797 N N . ALA A 1 110 ? 22.465 -9.744 -18.782 1.00 88.81 110 ALA A N 1
ATOM 798 C CA . ALA A 1 110 ? 22.176 -9.991 -20.193 1.00 88.81 110 ALA A CA 1
ATOM 799 C C . ALA A 1 110 ? 21.920 -11.481 -20.440 1.00 88.81 110 ALA A C 1
ATOM 801 O O . ALA A 1 110 ? 22.429 -12.330 -19.714 1.00 88.81 110 ALA A O 1
ATOM 802 N N . GLY A 1 111 ? 21.143 -11.800 -21.478 1.00 91.56 111 GLY A N 1
ATOM 803 C CA . GLY A 1 111 ? 20.808 -13.185 -21.799 1.00 91.56 111 GLY A CA 1
ATOM 804 C C . GLY A 1 111 ? 19.988 -13.838 -20.688 1.00 91.56 111 GLY A C 1
ATOM 805 O O . GLY A 1 111 ? 18.945 -13.311 -20.303 1.00 91.56 111 GLY A O 1
ATOM 806 N N . LYS A 1 112 ? 20.446 -14.989 -20.197 1.00 93.00 112 LYS A N 1
ATOM 807 C CA . LYS A 1 112 ? 19.799 -15.732 -19.112 1.00 93.00 112 LYS A CA 1
ATOM 808 C C . LYS A 1 112 ? 20.081 -15.042 -17.770 1.00 93.00 112 LYS A C 1
ATOM 810 O O . LYS A 1 112 ? 21.238 -14.856 -17.404 1.00 93.00 112 LYS A O 1
ATOM 815 N N . VAL A 1 113 ? 19.025 -14.663 -17.056 1.00 94.25 113 VAL A N 1
ATOM 816 C CA . VAL A 1 113 ? 19.077 -13.994 -15.752 1.00 94.25 113 VAL A CA 1
ATOM 817 C C . VAL A 1 113 ? 18.383 -14.871 -14.720 1.00 94.25 113 VAL A C 1
ATOM 819 O O . VAL A 1 113 ? 17.171 -15.067 -14.796 1.00 94.25 113 VAL A O 1
ATOM 822 N N . THR A 1 114 ? 19.136 -15.379 -13.751 1.00 95.00 114 THR A N 1
ATOM 823 C CA . THR A 1 114 ? 18.589 -16.137 -12.619 1.00 95.00 114 THR A CA 1
ATOM 824 C C . THR A 1 114 ? 18.298 -15.174 -11.478 1.00 95.00 114 THR A C 1
ATOM 826 O O . THR A 1 114 ? 19.160 -14.377 -11.112 1.00 95.00 114 THR A O 1
ATOM 829 N N . MET A 1 115 ? 17.101 -15.224 -10.905 1.00 94.69 115 MET A N 1
ATOM 830 C CA . MET A 1 115 ? 16.712 -14.377 -9.781 1.00 94.69 115 MET A CA 1
ATOM 831 C C . MET A 1 115 ? 16.204 -15.227 -8.626 1.00 94.69 115 MET A C 1
ATOM 833 O O . MET A 1 115 ? 15.377 -16.113 -8.830 1.00 94.69 115 MET A O 1
ATOM 837 N N . LYS A 1 116 ? 16.669 -14.913 -7.417 1.00 93.50 116 LYS A N 1
ATOM 838 C CA . LYS A 1 116 ? 16.137 -15.453 -6.166 1.00 93.50 116 LYS A CA 1
ATOM 839 C C . LYS A 1 116 ? 15.228 -14.411 -5.535 1.00 93.50 116 LYS A C 1
ATOM 841 O O . LYS A 1 116 ? 15.653 -13.274 -5.311 1.00 93.50 116 LYS A O 1
ATOM 846 N N . LEU A 1 117 ? 13.991 -14.801 -5.267 1.00 91.75 117 LEU A N 1
ATOM 847 C CA . LEU A 1 117 ? 12.931 -13.932 -4.778 1.00 91.75 117 LEU A CA 1
ATOM 848 C C . LEU A 1 117 ? 12.402 -14.454 -3.444 1.00 91.75 117 LEU A C 1
ATOM 850 O O . LEU A 1 117 ? 12.342 -15.665 -3.235 1.00 91.75 117 LEU A O 1
ATOM 854 N N . GLY A 1 118 ? 12.016 -13.540 -2.562 1.00 86.81 118 GLY A N 1
ATOM 855 C CA . GLY A 1 118 ? 11.295 -13.843 -1.332 1.00 86.81 118 GLY A CA 1
ATOM 856 C C . GLY A 1 118 ? 9.914 -13.209 -1.362 1.00 86.81 118 GLY A C 1
ATOM 857 O O . GLY A 1 118 ? 9.793 -11.995 -1.530 1.00 86.81 118 GLY A O 1
ATOM 858 N N . ARG A 1 119 ? 8.875 -14.022 -1.192 1.00 86.12 119 ARG A N 1
ATOM 859 C CA . ARG A 1 119 ? 7.493 -13.569 -1.015 1.00 86.12 119 ARG A CA 1
ATOM 860 C C . ARG A 1 119 ? 7.086 -13.829 0.422 1.00 86.12 119 ARG A C 1
ATOM 862 O O . ARG A 1 119 ? 7.295 -14.928 0.911 1.00 86.12 119 ARG A O 1
ATOM 869 N N . LEU A 1 120 ? 6.522 -12.849 1.118 1.00 76.44 120 LEU A N 1
ATOM 870 C CA . LEU A 1 120 ? 6.052 -13.077 2.486 1.00 76.44 120 LEU A CA 1
ATOM 871 C C . LEU A 1 120 ? 4.952 -14.148 2.489 1.00 76.44 120 LEU A C 1
ATOM 873 O O . LEU A 1 120 ? 3.976 -14.021 1.749 1.00 76.44 120 LEU A O 1
ATOM 877 N N . LYS A 1 121 ? 5.109 -15.184 3.323 1.00 60.34 121 LYS A N 1
ATOM 878 C CA . LYS A 1 121 ? 4.067 -16.182 3.577 1.00 60.34 121 LYS A CA 1
ATOM 879 C C . LYS A 1 121 ? 2.872 -15.458 4.174 1.00 60.34 121 LYS A C 1
ATOM 881 O O . LYS A 1 121 ? 2.982 -14.833 5.232 1.00 60.34 121 LYS A O 1
ATOM 886 N N . ALA A 1 122 ? 1.732 -15.536 3.499 1.00 49.69 122 ALA A N 1
ATOM 887 C CA . ALA A 1 122 ? 0.473 -15.162 4.114 1.00 49.69 122 ALA A CA 1
ATOM 888 C C . ALA A 1 122 ? 0.291 -16.050 5.354 1.00 49.69 122 ALA A C 1
ATOM 890 O O . ALA A 1 122 ? 0.426 -17.269 5.273 1.00 49.69 122 ALA A O 1
ATOM 891 N N . SER A 1 123 ? 0.050 -15.445 6.517 1.00 43.56 123 SER A N 1
ATOM 892 C CA . SER A 1 123 ? -0.345 -16.188 7.714 1.00 43.56 123 SER A CA 1
ATOM 893 C C . SER A 1 123 ? -1.573 -17.024 7.362 1.00 43.56 123 SER A C 1
ATOM 895 O O . SER A 1 123 ? -2.637 -16.463 7.109 1.00 43.56 123 SER A O 1
ATOM 897 N N . GLU A 1 124 ? -1.426 -18.349 7.320 1.00 44.31 124 GLU A N 1
ATOM 898 C CA . GLU A 1 124 ? -2.525 -19.266 7.042 1.00 44.31 124 GLU A CA 1
ATOM 899 C C . GLU A 1 124 ? -3.589 -19.155 8.138 1.00 44.31 124 GLU A C 1
ATOM 901 O O . GLU A 1 124 ? -3.480 -19.735 9.217 1.00 44.31 124 GLU A O 1
ATOM 906 N N . SER A 1 125 ? -4.657 -18.420 7.850 1.00 40.16 125 SER A N 1
ATOM 907 C CA . SER A 1 125 ? -5.931 -18.583 8.533 1.00 40.16 125 SER A CA 1
ATOM 908 C C . SER A 1 125 ? -7.082 -18.422 7.541 1.00 40.16 125 SER A C 1
ATOM 910 O O . SER A 1 125 ? -7.544 -17.313 7.307 1.00 40.16 125 SER A O 1
ATOM 912 N N . GLY A 1 126 ? -7.538 -19.563 7.009 1.00 32.09 126 GLY A N 1
ATOM 913 C CA . GLY A 1 126 ? -8.930 -19.824 6.615 1.00 32.09 126 GLY A CA 1
ATOM 914 C C . GLY A 1 126 ? -9.404 -19.213 5.296 1.00 32.09 126 GLY A C 1
ATOM 915 O O . GLY A 1 126 ? -9.693 -18.027 5.228 1.00 32.09 126 GLY A O 1
ATOM 916 N N . GLY A 1 127 ? -9.553 -20.057 4.272 1.00 36.19 127 GLY A N 1
ATOM 917 C CA . GLY A 1 127 ? -9.879 -19.668 2.902 1.00 36.19 127 GLY A CA 1
ATOM 918 C C . GLY A 1 127 ? -11.124 -18.793 2.704 1.00 36.19 127 GLY A C 1
ATOM 919 O O . GLY A 1 127 ? -12.202 -19.080 3.220 1.00 36.19 127 GLY A O 1
ATOM 920 N N . MET A 1 128 ? -10.959 -17.802 1.828 1.00 35.25 128 MET A N 1
ATOM 921 C CA . MET A 1 128 ? -11.903 -17.438 0.772 1.00 35.25 128 MET A CA 1
ATOM 922 C C . MET A 1 128 ? -11.102 -16.822 -0.399 1.00 35.25 128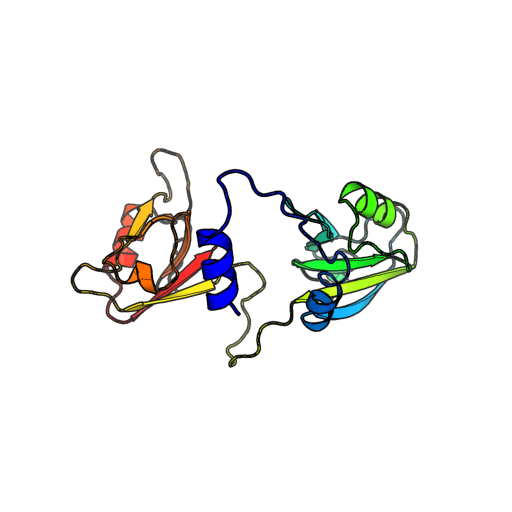 MET A C 1
ATOM 924 O O . MET A 1 128 ? -10.112 -16.136 -0.177 1.00 35.25 128 MET A O 1
ATOM 928 N N . GLU A 1 129 ? -11.513 -17.154 -1.622 1.00 43.09 129 GLU A N 1
ATOM 929 C CA . GLU A 1 129 ? -10.947 -16.899 -2.968 1.00 43.09 129 GLU A CA 1
ATOM 930 C C . GLU A 1 129 ? -10.503 -15.439 -3.324 1.00 43.09 129 GLU A C 1
ATOM 932 O O . GLU A 1 129 ? -10.799 -14.496 -2.592 1.00 43.09 129 GLU A O 1
ATOM 937 N N . PRO A 1 130 ? -9.768 -15.236 -4.447 1.00 44.03 130 PRO A N 1
ATOM 938 C CA . PRO A 1 130 ? -8.565 -14.408 -4.552 1.00 44.03 130 PRO A CA 1
ATOM 939 C C . PRO A 1 130 ? -8.834 -12.930 -4.863 1.00 44.03 130 PRO A C 1
ATOM 941 O O . PRO A 1 130 ? -9.308 -12.578 -5.943 1.00 44.03 130 PRO A O 1
ATOM 944 N N . ALA A 1 131 ? -8.421 -12.045 -3.954 1.00 41.56 131 ALA A N 1
ATOM 945 C CA . ALA A 1 131 ? -8.328 -10.606 -4.207 1.00 41.56 131 ALA A CA 1
ATOM 946 C C . ALA A 1 131 ? -7.291 -9.925 -3.291 1.00 41.56 131 ALA A C 1
ATOM 948 O O . ALA A 1 131 ? -7.598 -8.937 -2.639 1.00 41.56 131 ALA A O 1
ATOM 949 N N . GLU A 1 132 ? -6.058 -10.437 -3.211 1.00 44.19 132 GLU A N 1
ATOM 950 C CA . GLU A 1 132 ? -5.008 -9.846 -2.355 1.00 44.19 132 GLU A CA 1
ATOM 951 C C . GLU A 1 132 ? -3.684 -9.629 -3.106 1.00 44.19 132 GLU A C 1
ATOM 953 O O . GLU A 1 132 ? -2.636 -10.148 -2.738 1.00 44.19 132 GLU A O 1
ATOM 958 N N . ALA A 1 133 ? -3.726 -8.832 -4.179 1.00 40.25 133 ALA A N 1
ATOM 959 C CA . ALA A 1 133 ? -2.519 -8.300 -4.830 1.00 40.25 133 ALA A CA 1
ATOM 960 C C . ALA A 1 133 ? -2.308 -6.788 -4.606 1.00 40.25 133 ALA A C 1
ATOM 962 O O . ALA A 1 133 ? -1.337 -6.216 -5.091 1.00 40.25 133 ALA A O 1
ATOM 963 N N . GLU A 1 134 ? -3.175 -6.114 -3.853 1.00 46.75 134 GLU A N 1
ATOM 964 C CA . GLU A 1 134 ? -3.075 -4.677 -3.584 1.00 46.75 134 GLU A CA 1
ATOM 965 C C . GLU A 1 134 ? -3.354 -4.462 -2.100 1.00 46.75 134 GLU A C 1
ATOM 967 O O . GLU A 1 134 ? -4.303 -5.047 -1.597 1.00 46.75 134 GLU A O 1
ATOM 972 N N . GLY A 1 135 ? -2.498 -3.704 -1.399 1.00 58.78 135 GLY A N 1
ATOM 973 C CA . GLY A 1 135 ? -2.412 -3.591 0.067 1.00 58.78 135 GLY A CA 1
ATOM 974 C C . GLY A 1 135 ? -3.653 -3.027 0.762 1.00 58.78 135 GLY A C 1
ATOM 975 O O . GLY A 1 135 ? -3.605 -1.970 1.391 1.00 58.78 135 GLY A O 1
ATOM 976 N N . TRP A 1 136 ? -4.760 -3.739 0.634 1.00 67.38 136 TRP A N 1
ATOM 977 C CA . TRP A 1 136 ? -6.069 -3.435 1.160 1.00 67.38 136 TRP A CA 1
ATOM 978 C C . TRP A 1 136 ? -6.412 -4.504 2.190 1.00 67.38 136 TRP A C 1
ATOM 980 O O . TRP A 1 136 ? -6.103 -5.677 2.010 1.00 67.38 136 TRP A O 1
ATOM 990 N N . ARG A 1 137 ? -7.028 -4.100 3.295 1.00 81.81 137 ARG A N 1
ATOM 991 C CA . ARG A 1 137 ? -7.453 -4.994 4.372 1.00 81.81 137 ARG A CA 1
ATOM 992 C C . ARG A 1 137 ? -8.908 -4.749 4.719 1.00 81.81 137 ARG A C 1
ATOM 994 O O . ARG A 1 137 ? -9.433 -3.655 4.508 1.00 81.81 137 ARG A O 1
ATOM 1001 N N . THR A 1 138 ? -9.536 -5.756 5.303 1.00 81.75 138 THR A N 1
ATOM 1002 C CA . THR A 1 138 ? -10.926 -5.674 5.744 1.00 81.75 138 THR A CA 1
ATOM 1003 C C . THR A 1 138 ? -11.002 -5.317 7.225 1.00 81.75 138 THR A C 1
ATOM 1005 O O . THR A 1 138 ? -10.309 -5.901 8.057 1.00 81.75 138 THR A O 1
ATOM 1008 N N . VAL A 1 139 ? -11.858 -4.355 7.559 1.00 86.50 139 VAL A N 1
ATOM 1009 C CA . VAL A 1 139 ? -12.206 -3.967 8.927 1.00 86.50 139 VAL A CA 1
ATOM 1010 C C . VAL A 1 139 ? -13.692 -4.221 9.130 1.00 86.50 139 VAL A C 1
ATOM 1012 O O . VAL A 1 139 ? -14.522 -3.649 8.430 1.00 86.50 139 VAL A O 1
ATOM 1015 N N . VAL A 1 140 ? -14.027 -5.073 10.096 1.00 87.44 140 VAL A N 1
ATOM 1016 C CA . VAL A 1 140 ? -15.413 -5.398 10.446 1.00 87.44 140 VAL A CA 1
ATOM 1017 C C . VAL A 1 140 ? -15.785 -4.651 11.721 1.00 87.44 140 VAL A C 1
ATOM 1019 O O . VAL A 1 140 ? -15.099 -4.775 12.736 1.00 87.44 140 VAL A O 1
ATOM 1022 N N . LEU A 1 141 ? -16.852 -3.857 11.665 1.00 88.31 141 LEU A N 1
ATOM 1023 C CA . LEU A 1 141 ? -17.348 -3.051 12.779 1.00 88.31 141 LEU A CA 1
ATOM 1024 C C . LEU A 1 141 ? -18.817 -3.364 13.033 1.00 88.31 141 LEU A C 1
ATOM 1026 O O . LEU A 1 141 ? -19.626 -3.319 12.116 1.00 88.31 141 LEU A O 1
ATOM 1030 N N . GLU A 1 142 ? -19.189 -3.576 14.288 1.00 90.12 142 GLU A N 1
ATOM 1031 C CA . GLU A 1 142 ? -20.597 -3.574 14.682 1.00 90.12 142 GLU A CA 1
ATOM 1032 C C . GLU A 1 142 ? -21.088 -2.134 14.846 1.00 90.12 142 GLU A C 1
ATOM 1034 O O . GLU A 1 142 ? -20.507 -1.350 15.597 1.00 90.12 142 GLU A O 1
ATOM 1039 N N . ARG A 1 143 ? -22.156 -1.739 14.152 1.00 89.56 143 ARG A N 1
ATOM 1040 C CA . ARG A 1 143 ? -22.701 -0.385 14.287 1.00 89.56 143 ARG A CA 1
ATOM 1041 C C . ARG A 1 143 ? -23.231 -0.166 15.708 1.00 89.56 143 ARG A C 1
ATOM 1043 O O . ARG A 1 143 ? -24.216 -0.772 16.117 1.00 89.56 143 ARG A O 1
ATOM 1050 N N . GLY A 1 144 ? -22.610 0.769 16.424 1.00 87.88 144 GLY A N 1
ATOM 1051 C CA . GLY A 1 144 ? -23.064 1.217 17.737 1.00 87.88 144 GLY A CA 1
ATOM 1052 C C . GLY A 1 144 ? -24.230 2.214 17.666 1.00 87.88 144 GLY A C 1
ATOM 1053 O O . GLY A 1 144 ? -24.596 2.673 16.577 1.00 87.88 144 GLY A O 1
ATOM 1054 N N . PRO A 1 145 ? -24.786 2.610 18.827 1.00 86.12 145 PRO A N 1
ATOM 1055 C CA . PRO A 1 145 ? -25.873 3.592 18.907 1.00 86.12 145 PRO A CA 1
ATOM 1056 C C . PRO A 1 145 ? -25.485 4.949 18.297 1.00 86.12 145 PRO A C 1
ATOM 1058 O O . PRO A 1 145 ? -26.292 5.569 17.610 1.00 86.12 145 PRO A O 1
ATOM 1061 N N . ASP A 1 146 ? -24.220 5.350 18.449 1.00 85.31 146 ASP A N 1
ATOM 1062 C CA . ASP A 1 146 ? -23.661 6.588 17.887 1.00 85.31 146 ASP A CA 1
ATOM 1063 C C . ASP A 1 146 ? -23.030 6.389 16.491 1.00 85.31 146 ASP A C 1
ATOM 1065 O O . ASP A 1 146 ? -22.329 7.256 15.963 1.00 85.31 146 ASP A O 1
ATOM 1069 N N . GLY A 1 147 ? -23.266 5.233 15.862 1.00 90.19 147 GLY A N 1
ATOM 1070 C CA . GLY A 1 147 ? -22.720 4.866 14.558 1.00 90.19 147 GLY A CA 1
ATOM 1071 C C . GLY A 1 147 ? -21.389 4.115 14.636 1.00 90.19 147 GLY A C 1
ATOM 1072 O O . GLY A 1 147 ? -21.150 3.323 15.543 1.00 90.19 147 GLY A O 1
ATOM 1073 N N . LEU A 1 148 ? -20.530 4.324 13.634 1.00 91.38 148 LEU A N 1
ATOM 1074 C CA . LEU A 1 148 ? -19.299 3.540 13.452 1.00 91.38 148 LEU A CA 1
ATOM 1075 C C . LEU A 1 148 ? -18.086 4.095 14.214 1.00 91.38 148 LEU A C 1
ATOM 1077 O O . LEU A 1 148 ? -17.061 3.428 14.308 1.00 91.38 148 LEU A O 1
ATOM 1081 N N . GLY A 1 149 ? -18.178 5.301 14.780 1.00 92.75 149 GLY A N 1
ATOM 1082 C CA . GLY A 1 149 ? -17.105 5.845 15.616 1.00 92.75 149 GLY A CA 1
ATOM 1083 C C . GLY A 1 149 ? -15.929 6.474 14.860 1.00 92.75 149 GLY A C 1
ATOM 1084 O O . GLY A 1 149 ? -14.841 6.575 15.422 1.00 92.75 149 GLY A O 1
ATOM 1085 N N . PHE A 1 150 ? -16.120 6.923 13.618 1.00 95.19 150 PHE A N 1
ATOM 1086 C CA . PHE A 1 150 ? -15.114 7.683 12.872 1.00 95.19 150 PHE A CA 1
ATOM 1087 C C . PHE A 1 150 ? -15.744 8.775 11.995 1.00 95.19 150 PHE A C 1
ATOM 1089 O O . PHE A 1 150 ? -16.954 8.792 11.769 1.00 95.19 150 PHE A O 1
ATOM 1096 N N . SER A 1 151 ? -14.917 9.691 11.495 1.00 90.62 151 SER A N 1
ATOM 1097 C CA . SER A 1 151 ? -15.289 10.704 10.500 1.00 90.62 151 SER A CA 1
ATOM 1098 C C . SER A 1 151 ? -14.458 10.556 9.232 1.00 90.62 151 SER A C 1
ATOM 1100 O O . SER A 1 151 ? -13.335 10.049 9.282 1.00 90.62 151 SER A O 1
ATOM 1102 N N . ILE A 1 152 ? -15.002 11.021 8.107 1.00 92.56 152 ILE A N 1
ATOM 1103 C CA . ILE A 1 152 ? -14.351 10.949 6.798 1.00 92.56 152 ILE A CA 1
ATOM 1104 C C . ILE A 1 152 ? -14.097 12.329 6.192 1.00 92.56 152 ILE A C 1
ATOM 1106 O O . ILE A 1 152 ? -14.754 13.308 6.543 1.00 92.56 152 ILE A O 1
ATOM 1110 N N . VAL A 1 153 ? -13.155 12.389 5.257 1.00 84.38 153 VAL A N 1
ATOM 1111 C CA . VAL A 1 153 ? -12.880 13.522 4.359 1.00 84.38 153 VAL A CA 1
ATOM 1112 C C . VAL A 1 153 ? -12.697 13.017 2.928 1.00 84.38 153 VAL A C 1
ATOM 1114 O O . VAL A 1 153 ? -12.613 11.813 2.700 1.00 84.38 153 VAL A O 1
ATOM 1117 N N . GLY A 1 154 ? -12.640 13.947 1.974 1.00 86.94 154 GLY A N 1
ATOM 1118 C CA . GLY A 1 154 ? -12.485 13.650 0.552 1.00 86.94 154 GLY A CA 1
ATOM 1119 C C . GLY A 1 154 ? -13.816 13.42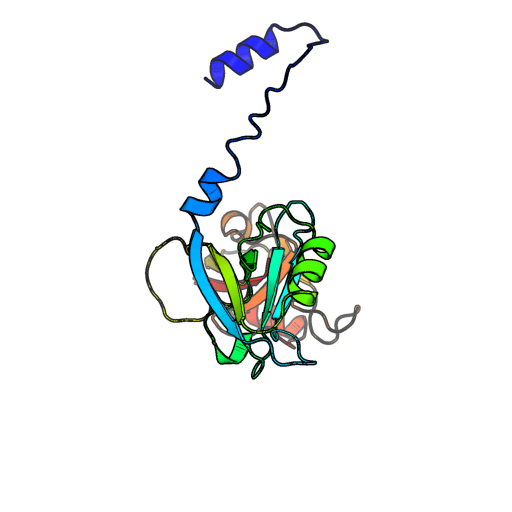6 -0.162 1.00 86.94 154 GLY A C 1
ATOM 1120 O O . GLY A 1 154 ? -14.876 13.817 0.338 1.00 86.94 154 GLY A O 1
ATOM 1121 N N . GLY A 1 155 ? -13.734 12.820 -1.341 1.00 82.25 155 GLY A N 1
ATOM 1122 C CA . GLY A 1 155 ? -14.818 12.631 -2.297 1.00 82.25 155 GLY A CA 1
ATOM 1123 C C . GLY A 1 155 ? -14.559 13.370 -3.610 1.00 82.25 155 GLY A C 1
ATOM 1124 O O . GLY A 1 155 ? -13.775 14.321 -3.673 1.00 82.25 155 GLY A O 1
ATOM 1125 N N . HIS A 1 156 ? -15.250 12.937 -4.661 1.00 76.62 156 HIS A N 1
ATOM 1126 C CA . HIS A 1 156 ? -15.303 13.643 -5.937 1.00 76.62 156 HIS A CA 1
ATOM 1127 C C . HIS A 1 156 ? -15.880 15.048 -5.723 1.00 76.62 156 HIS A C 1
ATOM 1129 O O . HIS A 1 156 ? -16.839 15.220 -4.959 1.00 76.62 156 HIS A O 1
ATOM 1135 N N . GLN A 1 157 ? -15.275 16.045 -6.367 1.00 76.00 157 GLN A N 1
ATOM 1136 C CA . GLN A 1 157 ? -15.613 17.465 -6.233 1.00 76.00 157 GLN A CA 1
ATOM 1137 C C . GLN A 1 157 ? -15.486 18.006 -4.801 1.00 76.00 157 GLN A C 1
ATOM 1139 O O . GLN A 1 157 ? -16.213 18.919 -4.402 1.00 76.00 157 GLN A O 1
ATOM 1144 N N . SER A 1 158 ? -14.567 17.460 -3.997 1.00 74.94 158 SER A N 1
ATOM 1145 C CA . SER A 1 158 ? -14.266 18.072 -2.703 1.00 74.94 158 SER A CA 1
ATOM 1146 C C . SER A 1 158 ? -13.642 19.469 -2.897 1.00 74.94 158 SER A C 1
ATOM 1148 O O . SER A 1 158 ? -13.058 19.742 -3.950 1.00 74.94 158 SER A O 1
ATOM 1150 N N . PRO A 1 159 ? -13.678 20.355 -1.882 1.00 60.94 159 PRO A N 1
ATOM 1151 C CA . PRO A 1 159 ? -13.033 21.673 -1.947 1.00 60.94 159 PRO A CA 1
ATOM 1152 C C . PRO A 1 159 ? -11.528 21.641 -2.267 1.00 60.94 159 PRO A C 1
ATOM 1154 O O . PRO A 1 159 ? -10.953 22.667 -2.615 1.00 60.94 159 PRO A O 1
ATOM 1157 N N . TYR A 1 160 ? -10.895 20.473 -2.139 1.00 64.94 160 TYR A N 1
ATOM 1158 C CA . TYR A 1 160 ? -9.473 20.244 -2.389 1.00 64.94 160 TYR A CA 1
ATOM 1159 C C . TYR A 1 160 ? -9.220 19.441 -3.677 1.00 64.94 160 TYR A C 1
ATOM 1161 O O . TYR A 1 160 ? -8.117 18.938 -3.880 1.00 64.94 160 TYR A O 1
ATOM 1169 N N . GLY A 1 161 ? -10.233 19.314 -4.539 1.00 65.38 161 GLY A N 1
ATOM 1170 C CA . GLY A 1 161 ? -10.203 18.490 -5.744 1.00 65.38 161 GLY A CA 1
ATOM 1171 C C . GLY A 1 161 ? -10.726 17.074 -5.512 1.00 65.38 161 GLY A C 1
ATOM 1172 O O . GLY A 1 161 ? -11.295 16.754 -4.464 1.00 65.38 161 GLY A O 1
ATOM 1173 N N . ASP A 1 162 ? -10.549 16.223 -6.517 1.00 71.38 162 ASP A N 1
ATOM 1174 C CA . ASP A 1 162 ? -10.998 14.836 -6.473 1.00 71.38 162 ASP A CA 1
ATOM 1175 C C . ASP A 1 162 ? -10.080 14.012 -5.581 1.00 71.38 162 ASP A C 1
ATOM 1177 O O . ASP A 1 162 ? -8.960 13.662 -5.952 1.00 71.38 162 ASP A O 1
ATOM 1181 N N . LEU A 1 163 ? -10.568 13.715 -4.380 1.00 68.06 163 LEU A N 1
ATOM 1182 C CA . LEU A 1 163 ? -9.842 12.934 -3.390 1.00 68.06 163 LEU A CA 1
ATOM 1183 C C . LEU A 1 163 ? -10.594 11.635 -3.094 1.00 68.06 163 LEU A C 1
ATOM 1185 O O . LEU A 1 163 ? -11.825 11.649 -3.021 1.00 68.06 163 LEU A O 1
ATOM 1189 N N . PRO A 1 164 ? -9.887 10.521 -2.851 1.00 83.00 164 PRO A N 1
ATOM 1190 C CA . PRO A 1 164 ? -10.493 9.346 -2.242 1.00 83.00 164 PRO A CA 1
ATOM 1191 C C . PRO A 1 164 ? -11.141 9.649 -0.886 1.00 83.00 164 PRO A C 1
ATOM 1193 O O . PRO A 1 164 ? -10.894 10.686 -0.267 1.00 83.00 164 PRO A O 1
ATOM 1196 N N . ILE A 1 165 ? -11.970 8.721 -0.409 1.00 88.44 165 ILE A N 1
ATOM 1197 C CA . ILE A 1 165 ? -12.582 8.822 0.916 1.00 88.44 165 ILE A CA 1
ATOM 1198 C C . ILE A 1 165 ? -11.571 8.359 1.964 1.00 88.44 165 ILE A C 1
ATOM 1200 O O . ILE A 1 165 ? -11.185 7.195 1.967 1.00 88.44 165 ILE A O 1
ATOM 1204 N N . TYR A 1 166 ? -11.173 9.249 2.870 1.00 86.38 166 TYR A N 1
ATOM 1205 C CA . TYR A 1 166 ? -10.212 8.951 3.937 1.00 86.38 166 TYR A CA 1
ATOM 1206 C C . TYR A 1 166 ? -10.828 9.097 5.318 1.00 86.38 166 TYR A C 1
ATOM 1208 O O . TYR A 1 166 ? -11.668 9.969 5.543 1.00 86.38 166 TYR A O 1
ATOM 1216 N N . VAL A 1 167 ? -10.341 8.314 6.274 1.00 88.75 167 VAL A N 1
ATOM 1217 C CA . VAL A 1 167 ? -10.657 8.464 7.694 1.00 88.75 167 VAL A CA 1
ATOM 1218 C C . VAL A 1 167 ? -9.935 9.688 8.254 1.00 88.75 167 VAL A C 1
ATOM 1220 O O . VAL A 1 167 ? -8.713 9.716 8.392 1.00 88.75 167 VAL A O 1
ATOM 1223 N N . LYS A 1 168 ? -10.699 10.711 8.641 1.00 85.31 168 LYS A N 1
ATOM 1224 C CA . LYS A 1 168 ? -10.167 11.925 9.273 1.00 85.31 168 LYS A CA 1
ATOM 1225 C C . LYS A 1 168 ? -9.928 11.736 10.762 1.00 85.31 168 LYS A C 1
ATOM 1227 O O . LYS A 1 168 ? -8.955 12.247 11.308 1.00 85.31 168 LYS 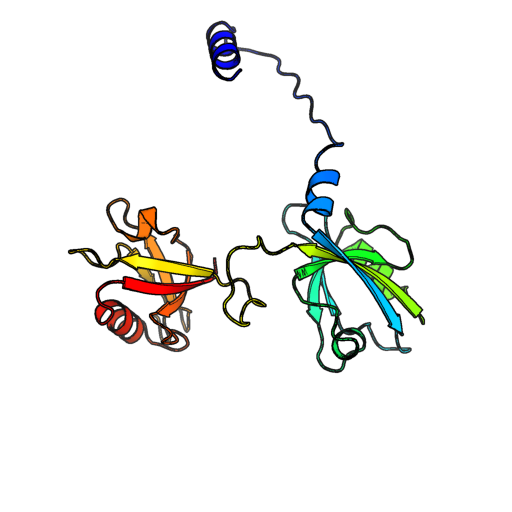A O 1
ATOM 1232 N N . THR A 1 169 ? -10.825 11.061 11.464 1.00 77.50 169 THR A N 1
ATOM 1233 C CA . THR A 1 169 ? -10.718 10.910 12.921 1.00 77.50 169 THR A CA 1
ATOM 1234 C C . THR A 1 169 ? -11.378 9.617 13.335 1.00 77.50 169 THR A C 1
ATOM 1236 O O . THR A 1 169 ? -12.488 9.347 12.893 1.00 77.50 169 THR A O 1
ATOM 1239 N N . VAL A 1 170 ? -10.716 8.865 14.208 1.00 87.12 170 VAL A N 1
ATOM 1240 C CA . VAL A 1 170 ? -11.298 7.725 14.918 1.00 87.12 170 VAL A CA 1
ATOM 1241 C C . VAL A 1 170 ? -11.583 8.186 16.343 1.00 87.12 170 VAL A C 1
ATOM 1243 O O . VAL A 1 170 ? -10.690 8.692 17.023 1.00 87.12 170 VAL A O 1
ATOM 1246 N N . PHE A 1 171 ? -12.837 8.093 16.775 1.00 86.06 171 PHE A N 1
ATOM 1247 C CA . PHE A 1 171 ? -13.255 8.555 18.095 1.00 86.06 171 PHE A CA 1
ATOM 1248 C C . PHE A 1 171 ? -12.917 7.493 19.139 1.00 86.06 171 PHE A C 1
ATOM 1250 O O . PHE A 1 171 ? -13.295 6.338 18.981 1.00 86.06 171 PHE A O 1
ATOM 1257 N N . ALA A 1 172 ? -12.242 7.883 20.224 1.00 79.69 172 ALA A N 1
ATOM 1258 C CA . ALA A 1 172 ? -11.716 6.949 21.225 1.00 79.69 172 ALA A CA 1
ATOM 1259 C C . ALA A 1 172 ? -12.786 6.061 21.892 1.00 79.69 172 ALA A C 1
ATOM 1261 O O . ALA A 1 172 ? -12.490 4.933 22.266 1.00 79.69 172 ALA A O 1
ATOM 1262 N N . ALA A 1 173 ? -14.019 6.558 22.023 1.00 82.25 173 ALA A N 1
ATOM 1263 C CA . ALA A 1 173 ? -15.156 5.810 22.570 1.00 82.25 173 ALA A CA 1
ATOM 1264 C C . ALA A 1 173 ? -16.007 5.104 21.492 1.00 82.25 173 ALA A C 1
ATOM 1266 O O . ALA A 1 173 ? -17.026 4.497 21.806 1.00 82.25 173 ALA A O 1
ATOM 1267 N N . GLY A 1 174 ? -15.632 5.223 20.216 1.00 84.94 174 GLY A N 1
ATOM 1268 C CA . GLY A 1 174 ? -16.371 4.667 19.089 1.00 84.94 174 GLY A CA 1
ATOM 1269 C C . GLY A 1 174 ? -15.905 3.263 18.712 1.00 84.94 174 GLY A C 1
ATOM 1270 O O . GLY A 1 174 ? -14.758 2.890 18.952 1.00 84.94 174 GLY A O 1
ATOM 1271 N N . VAL A 1 175 ? -16.777 2.496 18.052 1.00 86.38 175 VAL A N 1
ATOM 1272 C CA . VAL A 1 175 ? -16.497 1.093 17.691 1.00 86.38 175 VAL A CA 1
ATOM 1273 C C . VAL A 1 175 ? -15.243 0.955 16.814 1.00 86.38 175 VAL A C 1
ATOM 1275 O O . VAL A 1 175 ? -14.446 0.036 17.002 1.00 86.38 175 VAL A O 1
ATOM 1278 N N . ALA A 1 176 ? -14.993 1.919 15.923 1.00 88.25 176 ALA A N 1
ATOM 1279 C CA . ALA A 1 176 ? -13.792 1.954 15.093 1.00 88.25 176 ALA A CA 1
ATOM 1280 C C . ALA A 1 176 ? -12.460 1.982 15.869 1.00 88.25 176 ALA A C 1
ATOM 1282 O O . ALA A 1 176 ? -11.464 1.494 15.338 1.00 88.25 176 ALA A O 1
ATOM 1283 N N . ALA A 1 177 ? -12.417 2.496 17.107 1.00 80.81 177 ALA A N 1
ATOM 1284 C CA . ALA A 1 177 ? -11.178 2.562 17.892 1.00 80.81 177 ALA A CA 1
ATOM 1285 C C . ALA A 1 177 ? -10.625 1.175 18.255 1.00 80.81 177 ALA A C 1
ATOM 1287 O O . ALA A 1 177 ? -9.410 0.992 18.300 1.00 80.81 177 ALA A O 1
ATOM 1288 N N . GLY A 1 178 ? -11.508 0.195 18.478 1.00 77.81 178 GLY A N 1
ATOM 1289 C CA . GLY A 1 178 ? -11.133 -1.201 18.723 1.00 77.81 178 GLY A CA 1
ATOM 1290 C C . GLY A 1 178 ? -11.052 -2.055 17.454 1.00 77.81 178 GLY A C 1
ATOM 1291 O O . GLY A 1 178 ? -10.422 -3.106 17.471 1.00 77.81 178 GLY A O 1
ATOM 1292 N N . GLY A 1 179 ? -11.654 -1.603 16.349 1.00 75.69 179 GLY A N 1
ATOM 1293 C CA . GLY A 1 179 ? -11.759 -2.361 15.096 1.00 75.69 179 GLY A CA 1
ATOM 1294 C C . GLY A 1 179 ? -10.553 -2.257 14.161 1.00 75.69 179 GLY A C 1
ATOM 1295 O O . GLY A 1 179 ? -10.598 -2.741 13.036 1.00 75.69 179 GLY A O 1
ATOM 1296 N N . GLY A 1 180 ? -9.471 -1.603 14.589 1.00 79.00 180 GLY A N 1
ATOM 1297 C CA . GLY A 1 180 ? -8.236 -1.519 13.808 1.00 79.00 180 GLY A CA 1
ATOM 1298 C C . GLY A 1 180 ? -8.261 -0.509 12.656 1.00 79.00 180 GLY A C 1
ATOM 1299 O O . GLY A 1 180 ? -7.314 -0.508 11.863 1.00 79.00 180 GLY A O 1
ATOM 1300 N N . LEU A 1 181 ? -9.281 0.354 12.581 1.00 87.06 181 LEU A N 1
ATOM 1301 C CA . LEU A 1 181 ? -9.334 1.522 11.696 1.00 87.06 181 LEU A CA 1
ATOM 1302 C C . LEU A 1 181 ? -8.461 2.652 12.267 1.00 87.06 181 LEU A C 1
ATOM 1304 O O . LEU A 1 181 ? -8.443 2.874 13.480 1.00 87.06 181 LEU A O 1
ATOM 1308 N N . ARG A 1 182 ? -7.740 3.384 11.416 1.00 86.19 182 ARG A N 1
ATOM 1309 C CA . ARG A 1 182 ? -6.822 4.462 11.818 1.00 86.19 182 ARG A CA 1
ATOM 1310 C C . ARG A 1 182 ? -7.070 5.738 11.024 1.00 86.19 182 ARG A C 1
ATOM 1312 O O . ARG A 1 182 ? -7.628 5.727 9.933 1.00 86.19 182 ARG A O 1
ATOM 1319 N N . HIS A 1 183 ? -6.629 6.861 11.587 1.00 86.06 183 HIS A N 1
ATOM 1320 C CA . HIS A 1 183 ? -6.526 8.113 10.842 1.00 86.06 183 HIS A CA 1
ATOM 1321 C C . HIS A 1 183 ? -5.670 7.913 9.586 1.00 86.06 183 HIS A C 1
ATOM 1323 O O . HIS A 1 183 ? -4.587 7.339 9.677 1.00 86.06 183 HIS A O 1
ATOM 1329 N N . GLY A 1 184 ? -6.142 8.426 8.452 1.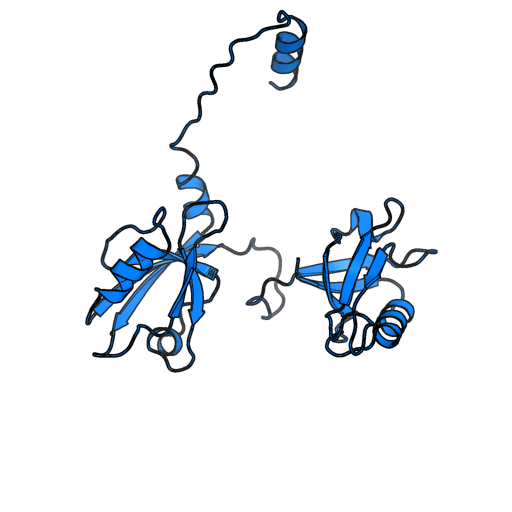00 77.75 184 GLY A N 1
ATOM 1330 C CA . GLY A 1 184 ? -5.450 8.333 7.170 1.00 77.75 184 GLY A CA 1
ATOM 1331 C C . GLY A 1 184 ? -5.796 7.091 6.350 1.00 77.75 184 GLY A C 1
ATOM 1332 O O . GLY A 1 184 ? -5.505 7.099 5.159 1.00 77.75 184 GLY A O 1
ATOM 1333 N N . ASP A 1 185 ? -6.471 6.085 6.924 1.00 86.81 185 ASP A N 1
ATOM 1334 C CA . ASP A 1 185 ? -6.933 4.924 6.154 1.00 86.81 185 ASP A CA 1
ATOM 1335 C C . ASP A 1 185 ? -7.888 5.386 5.035 1.00 86.81 185 ASP A C 1
ATOM 1337 O O . ASP A 1 185 ? -8.838 6.142 5.274 1.00 86.81 185 ASP A O 1
ATOM 1341 N N . GLN A 1 186 ? -7.652 4.929 3.807 1.00 89.56 186 GLN A N 1
ATOM 1342 C CA . GLN A 1 186 ? -8.551 5.127 2.673 1.00 89.56 186 GLN A CA 1
ATOM 1343 C C . GLN A 1 186 ? -9.655 4.075 2.704 1.00 89.56 186 GLN A C 1
ATOM 1345 O O . GLN A 1 186 ? -9.364 2.887 2.782 1.00 89.56 186 GLN A O 1
ATOM 1350 N N . ILE A 1 187 ? -10.914 4.484 2.576 1.00 91.06 187 ILE A N 1
ATOM 1351 C CA . ILE A 1 187 ? -12.058 3.575 2.475 1.00 91.06 187 ILE A CA 1
ATOM 1352 C C . ILE A 1 187 ? -12.351 3.326 0.999 1.00 91.06 187 ILE A C 1
ATOM 1354 O O . ILE A 1 187 ? -12.703 4.242 0.256 1.00 91.06 187 ILE A O 1
ATOM 1358 N N . LEU A 1 188 ? -12.210 2.072 0.588 1.00 86.31 188 LEU A N 1
ATOM 1359 C CA . LEU A 1 188 ? -12.400 1.620 -0.786 1.00 86.31 188 LEU A CA 1
ATOM 1360 C C . LEU A 1 188 ? -13.797 1.056 -1.009 1.00 86.31 188 LEU A C 1
ATOM 1362 O O . LEU A 1 188 ? -14.381 1.293 -2.064 1.00 86.31 188 LEU A O 1
ATOM 1366 N N . ALA A 1 189 ? -14.343 0.349 -0.018 1.00 87.38 189 ALA A N 1
ATOM 1367 C CA . ALA A 1 189 ? -15.690 -0.201 -0.080 1.00 87.38 189 ALA A CA 1
ATOM 1368 C C . ALA A 1 189 ? -16.355 -0.293 1.300 1.00 87.38 189 ALA A C 1
ATOM 1370 O O . ALA A 1 189 ? -15.673 -0.389 2.322 1.00 87.38 189 ALA A O 1
ATOM 1371 N N . VAL A 1 190 ? -17.689 -0.288 1.308 1.00 90.69 190 VAL A N 1
ATOM 1372 C CA . VAL A 1 190 ? -18.548 -0.507 2.484 1.00 90.69 190 VAL A CA 1
ATOM 1373 C C . VAL A 1 190 ? -19.574 -1.577 2.122 1.00 90.69 190 VAL A C 1
ATOM 1375 O O . VAL A 1 190 ? -20.349 -1.383 1.189 1.00 90.69 190 VAL A O 1
ATOM 1378 N N . ASP A 1 191 ? -19.567 -2.712 2.816 1.00 86.25 191 ASP A N 1
ATOM 1379 C CA . ASP A 1 191 ? -20.418 -3.882 2.540 1.00 86.25 191 ASP A CA 1
ATOM 1380 C C . ASP A 1 191 ? -20.350 -4.332 1.067 1.00 86.25 191 ASP A C 1
ATOM 1382 O O . ASP A 1 191 ? -21.351 -4.672 0.438 1.00 86.25 191 ASP A O 1
ATOM 1386 N N . GLY A 1 192 ? -19.148 -4.263 0.484 1.00 79.56 192 GLY A N 1
ATOM 1387 C CA . GLY A 1 192 ? -18.894 -4.571 -0.927 1.00 79.56 192 GLY A CA 1
ATOM 1388 C C . GLY A 1 192 ? -19.283 -3.465 -1.918 1.00 79.56 192 GLY A C 1
ATOM 1389 O O . GLY A 1 192 ? -18.976 -3.582 -3.103 1.00 79.56 192 GLY A O 1
ATOM 1390 N N . LEU A 1 193 ? -19.909 -2.369 -1.473 1.00 80.75 193 LEU A N 1
ATOM 1391 C CA . LEU A 1 193 ? -20.194 -1.208 -2.321 1.00 80.75 193 LEU A CA 1
ATOM 1392 C C . LEU A 1 193 ? -18.951 -0.331 -2.459 1.00 80.75 193 LEU A C 1
ATOM 1394 O O . LEU A 1 193 ? -18.455 0.200 -1.467 1.00 80.75 193 LEU A O 1
ATOM 1398 N N . SER A 1 194 ? -18.478 -0.149 -3.693 1.00 83.50 194 SER A N 1
ATOM 1399 C CA . SER A 1 194 ? -17.330 0.713 -3.991 1.00 83.50 194 SER A CA 1
ATOM 1400 C C . SER A 1 194 ? -17.588 2.171 -3.601 1.00 83.50 194 SER A C 1
ATOM 1402 O O . SER A 1 194 ? -18.657 2.727 -3.858 1.00 83.50 194 SER A O 1
ATOM 1404 N N . MET A 1 195 ? -16.568 2.794 -3.014 1.00 85.75 195 MET A N 1
ATOM 1405 C CA . MET A 1 195 ? -16.544 4.202 -2.611 1.00 85.75 195 MET A CA 1
ATOM 1406 C C . MET A 1 195 ? -15.816 5.091 -3.632 1.00 85.75 195 MET A C 1
ATOM 1408 O O . MET A 1 195 ? -15.715 6.305 -3.443 1.00 85.75 195 MET A O 1
ATOM 1412 N N . GLN A 1 196 ? -15.289 4.506 -4.712 1.00 85.81 196 GLN A N 1
ATOM 1413 C CA . GLN A 1 196 ? -14.522 5.226 -5.725 1.00 85.81 196 GLN A CA 1
ATOM 1414 C C . GLN A 1 196 ? -15.416 6.175 -6.535 1.00 85.81 196 GLN A C 1
ATOM 1416 O O . GLN A 1 196 ? -16.489 5.799 -6.997 1.00 85.81 196 GLN A O 1
ATOM 1421 N N . GLY A 1 197 ? -14.962 7.418 -6.716 1.00 78.88 197 GLY A N 1
ATOM 1422 C CA . GLY A 1 197 ? -15.681 8.436 -7.491 1.00 78.88 197 GLY A CA 1
ATOM 1423 C C . GLY A 1 197 ? -16.932 9.003 -6.811 1.00 78.88 197 GLY A C 1
ATOM 1424 O O . GLY A 1 197 ? -17.589 9.869 -7.382 1.00 78.88 197 GLY A O 1
ATOM 1425 N N . LEU A 1 198 ? -17.260 8.562 -5.592 1.00 84.75 198 LEU A N 1
ATOM 1426 C CA . LEU A 1 198 ? -18.379 9.121 -4.840 1.00 84.75 198 LEU A CA 1
ATOM 1427 C C . LEU A 1 198 ? -18.060 10.532 -4.351 1.00 84.75 198 LEU A C 1
ATOM 1429 O O . LEU A 1 198 ? -16.950 10.817 -3.895 1.00 84.75 198 LEU A O 1
ATOM 1433 N N . THR A 1 199 ? -19.064 11.407 -4.362 1.00 90.94 199 THR A N 1
ATOM 1434 C CA . THR A 1 199 ? -18.988 12.679 -3.638 1.00 90.94 199 THR A CA 1
ATOM 1435 C C . THR A 1 199 ? -18.965 12.432 -2.132 1.00 90.94 199 THR A C 1
ATOM 1437 O O . THR A 1 199 ? -19.399 11.385 -1.638 1.00 90.94 199 THR A O 1
ATOM 1440 N N . HIS A 1 200 ? -18.528 13.435 -1.369 1.00 86.81 200 HIS A N 1
ATOM 1441 C CA . HIS A 1 200 ? -18.544 13.363 0.092 1.00 86.81 200 HIS A CA 1
ATOM 1442 C C . HIS A 1 200 ? -19.930 12.981 0.645 1.00 86.81 200 HIS A C 1
ATOM 1444 O O . HIS A 1 200 ? -20.054 12.110 1.504 1.00 86.81 200 HIS A O 1
ATOM 1450 N N . GLN A 1 201 ? -20.993 13.602 0.122 1.00 92.38 201 GLN A N 1
ATOM 1451 C CA . GLN A 1 201 ? -22.363 13.344 0.569 1.00 92.38 201 GLN A CA 1
ATOM 1452 C C . GLN A 1 201 ? -22.831 11.923 0.229 1.00 92.38 201 GLN A C 1
ATOM 1454 O O . GLN A 1 201 ? -23.491 11.291 1.053 1.00 92.38 201 GLN A O 1
ATOM 1459 N N . GLN A 1 202 ? -22.461 11.401 -0.944 1.00 89.25 202 GLN A N 1
ATOM 1460 C CA . GLN A 1 202 ? -22.770 10.023 -1.336 1.00 89.25 202 GLN A CA 1
ATOM 1461 C C . GLN A 1 202 ? -22.053 9.011 -0.435 1.00 89.25 202 GLN A C 1
ATOM 1463 O O . GLN A 1 202 ? -22.693 8.088 0.067 1.00 89.25 202 GLN A O 1
ATOM 1468 N N . ALA A 1 203 ? -20.766 9.221 -0.150 1.00 90.44 203 ALA A N 1
ATOM 1469 C CA . ALA A 1 203 ? -20.004 8.380 0.771 1.00 90.44 203 ALA A CA 1
ATOM 1470 C C . ALA A 1 203 ? -20.614 8.367 2.187 1.00 90.44 203 ALA A C 1
ATOM 1472 O O . ALA A 1 203 ? -20.768 7.309 2.801 1.00 90.44 203 ALA A O 1
ATOM 1473 N N . VAL A 1 204 ? -21.042 9.532 2.692 1.00 93.56 204 VAL A N 1
ATOM 1474 C CA . VAL A 1 204 ? -21.765 9.634 3.971 1.00 93.56 204 VAL A CA 1
ATOM 1475 C C . VAL A 1 204 ? -23.090 8.870 3.926 1.00 93.56 204 VAL A C 1
ATOM 1477 O O . VAL A 1 204 ? -23.436 8.200 4.900 1.00 93.56 204 VAL A O 1
ATOM 1480 N N . ALA A 1 205 ? -23.837 8.949 2.822 1.00 92.44 205 ALA A N 1
ATOM 1481 C CA . ALA A 1 205 ? -25.102 8.233 2.673 1.00 92.44 205 ALA A CA 1
ATOM 1482 C C . ALA A 1 205 ? -24.907 6.708 2.700 1.00 92.44 205 ALA A C 1
ATOM 1484 O O . ALA A 1 205 ? -25.665 6.022 3.387 1.00 92.44 205 ALA A O 1
ATOM 1485 N N . VAL A 1 206 ? -23.868 6.189 2.034 1.00 92.19 206 VAL A N 1
ATOM 1486 C CA . VAL A 1 206 ? -23.506 4.761 2.068 1.00 92.19 206 VAL A CA 1
ATOM 1487 C C . VAL A 1 206 ? -23.218 4.312 3.503 1.00 92.19 206 VAL A C 1
ATOM 1489 O O . VAL A 1 206 ? -23.866 3.392 4.001 1.00 92.19 206 VAL A O 1
ATOM 1492 N N . LEU A 1 207 ? -22.339 5.024 4.217 1.00 91.50 207 LEU A N 1
ATOM 1493 C CA . LEU A 1 207 ? -21.987 4.702 5.606 1.00 91.50 207 LEU A CA 1
ATOM 1494 C C . LEU A 1 207 ? -23.187 4.796 6.561 1.00 91.50 207 LEU A C 1
ATOM 1496 O O . LEU A 1 207 ? -23.285 4.016 7.508 1.00 91.50 207 LEU A O 1
ATOM 1500 N N . LYS A 1 208 ? -24.110 5.741 6.333 1.00 90.62 208 LYS A N 1
ATOM 1501 C CA . LYS A 1 208 ? -25.345 5.884 7.124 1.00 90.62 208 LYS A CA 1
ATOM 1502 C C . LYS A 1 208 ? -26.366 4.781 6.855 1.00 90.62 208 LYS A C 1
ATOM 1504 O O . LYS A 1 208 ? -27.123 4.458 7.765 1.00 90.62 208 LYS A O 1
ATOM 1509 N N . ARG A 1 209 ? -26.402 4.232 5.637 1.00 90.31 209 ARG A N 1
ATOM 1510 C CA . ARG A 1 209 ? -27.334 3.163 5.256 1.00 90.31 209 ARG A CA 1
ATOM 1511 C C . ARG A 1 209 ? -26.918 1.800 5.806 1.00 90.31 209 ARG A C 1
ATOM 1513 O O . ARG A 1 209 ? -27.792 0.969 6.025 1.00 90.31 209 ARG A O 1
ATOM 1520 N N . ALA A 1 210 ? -25.623 1.578 6.021 1.00 85.62 210 ALA A N 1
ATOM 1521 C CA . ALA A 1 210 ? -25.105 0.345 6.605 1.00 85.62 210 ALA A CA 1
ATOM 1522 C C . ALA A 1 210 ? -25.664 0.129 8.026 1.00 85.62 210 ALA A C 1
ATOM 1524 O O . ALA A 1 210 ? -25.677 1.063 8.836 1.00 85.62 210 ALA A O 1
ATOM 1525 N N . GLN A 1 211 ? -26.135 -1.082 8.328 1.00 86.81 211 GLN A N 1
ATOM 1526 C CA . GLN A 1 211 ? -26.762 -1.463 9.602 1.00 86.81 211 GLN A CA 1
ATOM 1527 C C . GLN A 1 211 ? -26.144 -2.755 10.140 1.00 86.81 211 GLN A C 1
ATOM 1529 O O . GLN A 1 211 ? -25.684 -3.576 9.358 1.00 86.81 211 GLN A O 1
ATOM 1534 N N . GLY A 1 212 ? -26.177 -2.949 11.463 1.00 90.31 212 GLY A N 1
ATOM 1535 C CA . GLY A 1 212 ? -25.591 -4.131 12.105 1.00 90.31 212 GLY A CA 1
ATOM 1536 C C . GLY A 1 212 ? -24.083 -4.217 11.869 1.00 90.31 212 GLY A C 1
ATOM 1537 O O . GLY A 1 212 ? -23.379 -3.218 12.040 1.00 90.31 212 GLY A O 1
ATOM 1538 N N . THR A 1 213 ? -23.614 -5.390 11.454 1.00 89.75 213 THR A N 1
ATOM 1539 C CA . THR A 1 213 ? -22.225 -5.642 11.068 1.00 89.75 213 THR A CA 1
ATOM 1540 C C . THR A 1 213 ? -21.894 -4.942 9.750 1.00 89.75 213 THR A C 1
ATOM 1542 O O . THR A 1 213 ? -22.484 -5.242 8.716 1.00 89.75 213 THR A O 1
ATOM 1545 N N . VAL A 1 214 ? -20.919 -4.036 9.778 1.00 89.31 214 VAL A N 1
ATOM 1546 C CA . VAL A 1 214 ? -20.440 -3.280 8.617 1.00 89.31 214 VAL A CA 1
ATOM 1547 C C . VAL A 1 214 ? -19.026 -3.718 8.266 1.00 89.31 214 VAL A C 1
ATOM 1549 O O . VAL A 1 214 ? -18.125 -3.693 9.107 1.00 89.31 214 VAL A O 1
ATOM 1552 N N . THR A 1 215 ? -18.820 -4.077 7.005 1.00 89.31 215 THR A N 1
ATOM 1553 C CA . THR A 1 215 ? -17.532 -4.520 6.467 1.00 89.31 215 THR A CA 1
ATOM 1554 C C . THR A 1 215 ? -16.910 -3.408 5.632 1.00 89.31 215 THR A C 1
ATOM 1556 O O . THR A 1 215 ? -17.455 -3.004 4.609 1.00 89.31 215 THR A O 1
ATOM 1559 N N . LEU A 1 216 ? -15.754 -2.902 6.051 1.00 89.69 216 LEU A N 1
ATOM 1560 C CA . LEU A 1 216 ? -15.001 -1.869 5.346 1.00 89.69 216 LEU A CA 1
ATOM 1561 C C . LEU A 1 216 ? -13.793 -2.491 4.650 1.00 89.69 216 LEU A C 1
ATOM 1563 O O . LEU A 1 216 ? -12.962 -3.107 5.310 1.00 89.69 216 LEU A O 1
ATOM 1567 N N . THR A 1 217 ? -13.641 -2.267 3.349 1.00 87.56 217 THR A N 1
ATOM 1568 C CA . THR A 1 217 ? -12.374 -2.529 2.650 1.00 87.56 217 THR A CA 1
ATOM 1569 C C . THR A 1 217 ? -11.559 -1.247 2.671 1.00 87.56 217 THR A C 1
ATOM 1571 O O . THR A 1 217 ? -12.033 -0.213 2.192 1.00 87.56 217 THR A O 1
ATOM 1574 N N . ILE A 1 218 ? -10.357 -1.293 3.242 1.00 88.00 218 ILE A N 1
ATOM 1575 C CA . ILE A 1 218 ? -9.520 -0.112 3.462 1.00 88.00 218 ILE A CA 1
ATOM 1576 C C . ILE A 1 218 ? -8.096 -0.297 2.946 1.00 88.00 218 ILE A C 1
ATOM 1578 O O . ILE A 1 218 ? -7.601 -1.414 2.901 1.00 88.00 218 ILE A O 1
ATOM 1582 N N . GLN A 1 219 ? -7.415 0.800 2.636 1.00 83.62 219 GLN A N 1
ATOM 1583 C CA . GLN A 1 219 ? -5.973 0.850 2.381 1.00 83.62 219 GLN A CA 1
ATOM 1584 C C . GLN A 1 219 ? -5.313 1.736 3.441 1.00 83.62 219 GLN A C 1
ATOM 1586 O O . GLN A 1 219 ? -5.778 2.853 3.666 1.00 83.62 219 GLN A O 1
ATOM 1591 N N . SER A 1 220 ? -4.275 1.226 4.111 1.00 77.94 220 SER A N 1
ATOM 1592 C CA . SER A 1 220 ? -3.550 1.925 5.190 1.00 77.94 220 SER A CA 1
ATOM 1593 C C . SER A 1 220 ? -2.292 2.645 4.715 1.00 77.94 220 SER A C 1
ATOM 1595 O O . SER A 1 220 ? -1.714 2.221 3.689 1.00 77.94 220 SER A O 1
#

Sequence (220 aa):
THSKALAALRQTPAKVKMVVLRDEGVVSGKEEELMDIMEVELTKKPGKGLGLSIVGRKNGPGIFISDVVQGGTAGTDGRLMKGDQILAVNGQDLKNSTQEEAAAVLKTAAGKVTMKLGRLKASESGGMEPAEAEGWRTVVLERGPDGLGFSIVGGHQSPYGDLPIYVKTVFAAGVAAGGGLRHGDQILAVDGLSMQGLTHQQAVAVLKRAQGTVTLTIQS